Protein AF-A0A849ETY0-F1 (afdb_monomer_lite)

Foldseek 3Di:
DDPPPPDPPQDKDKDWDKDAAAPGWIKIWIKIARHDDCDPDQQQTAFIWTKIATGQRAHPQRKTKGFMWTKTFHTTPQQGQKMKIWTAQIKIDHDQKIKGFNTKIKIWHRFDDDPSDTFWTKIFIAGKMWIGDPRDIKIKGFDRKMKTWGADPVQQKIWIWIWGWMDMDLAPDIWTKGWPFIFMDHHPDPATQFTKMWIAHPVRDIWMWTQHNVQWIDTRNRTPDHPVPDDPPNPDD

Sequence (237 aa):
MDHFIDAPYQTTAKIQDSSNCSDSGTNNITVEWPGGELPSDPCTIQDAFGTMEFNNCLETNGLLMNGTMAFEYGGGLCQPTQMLLILSDFYIQNDDDSIEMPSLDMNFENMIWSGGEPTSGHATLNGQMVVTQSSYESAMAFDSMVETFSYDNTYGRSTYEISGNITGPCLNGWVILNTIEPVVTQGQSDCPTTGELSFTGADGVTMNITFASNGHVFLDDEDLGLCTDINASCPIN

Structure (mmCIF, N/CA/C/O backbone):
data_AF-A0A849ETY0-F1
#
_entry.id   AF-A0A849ETY0-F1
#
loop_
_atom_site.group_PDB
_atom_site.id
_atom_site.type_symbol
_atom_site.label_atom_id
_atom_site.label_alt_id
_atom_site.label_comp_id
_atom_site.label_asym_id
_atom_site.label_entity_id
_atom_site.label_seq_id
_atom_site.pdbx_PDB_ins_code
_atom_site.Cartn_x
_atom_site.Cartn_y
_atom_site.Cartn_z
_atom_site.occupancy
_atom_site.B_iso_or_equiv
_atom_site.auth_seq_id
_atom_site.auth_comp_id
_atom_site.auth_asym_id
_atom_site.auth_atom_id
_atom_site.pdbx_PDB_model_num
ATOM 1 N N . MET A 1 1 ? -6.064 -32.859 -40.569 1.00 42.94 1 MET A N 1
ATOM 2 C CA . MET A 1 1 ? -4.717 -32.284 -40.756 1.00 42.94 1 MET A CA 1
ATOM 3 C C . MET A 1 1 ? -4.807 -30.956 -40.050 1.00 42.94 1 MET A C 1
ATOM 5 O O . MET A 1 1 ? -5.273 -29.987 -40.634 1.00 42.94 1 MET A O 1
ATOM 9 N N . ASP A 1 2 ? -4.598 -31.008 -38.740 1.00 42.06 2 ASP A N 1
ATOM 10 C CA . ASP A 1 2 ? -4.879 -29.895 -37.842 1.00 42.06 2 ASP A CA 1
ATOM 11 C C . ASP A 1 2 ? -3.743 -28.889 -37.964 1.00 42.06 2 ASP A C 1
ATOM 13 O O . ASP A 1 2 ? -2.582 -29.206 -37.704 1.00 42.06 2 ASP A O 1
ATOM 17 N N . HIS A 1 3 ? -4.078 -27.691 -38.436 1.00 41.03 3 HIS A N 1
ATOM 18 C CA . HIS A 1 3 ? -3.184 -26.548 -38.391 1.00 41.03 3 HIS A CA 1
ATOM 19 C C . HIS A 1 3 ? -3.120 -26.061 -36.944 1.00 41.03 3 HIS A C 1
ATOM 21 O O . HIS A 1 3 ? -3.930 -25.239 -36.521 1.00 41.03 3 HIS A O 1
ATOM 27 N N . PHE A 1 4 ? -2.154 -26.577 -36.187 1.00 44.44 4 PHE A N 1
ATOM 28 C CA . PHE A 1 4 ? -1.632 -25.857 -35.034 1.00 44.44 4 PHE A CA 1
ATOM 29 C C . PHE A 1 4 ? -0.943 -24.605 -35.580 1.00 44.44 4 PHE A C 1
ATOM 31 O O . PHE A 1 4 ? 0.096 -24.683 -36.234 1.00 44.44 4 PHE A O 1
ATOM 38 N N . ILE A 1 5 ? -1.592 -23.455 -35.409 1.00 46.31 5 ILE A N 1
ATOM 39 C CA . ILE A 1 5 ? -0.929 -22.163 -35.535 1.00 46.31 5 ILE A CA 1
ATOM 40 C C . ILE A 1 5 ? -0.119 -22.042 -34.249 1.00 46.31 5 ILE A C 1
ATOM 42 O O . ILE A 1 5 ? -0.688 -21.751 -33.198 1.00 46.31 5 ILE A O 1
ATOM 46 N N . ASP A 1 6 ? 1.178 -22.344 -34.320 1.00 45.09 6 ASP A N 1
ATOM 47 C CA . ASP A 1 6 ? 2.108 -21.985 -33.254 1.00 45.09 6 ASP A CA 1
ATOM 48 C C . ASP A 1 6 ? 1.947 -20.482 -33.006 1.00 45.09 6 ASP A C 1
ATOM 50 O O . ASP A 1 6 ? 2.149 -19.663 -33.911 1.00 45.09 6 ASP A O 1
ATOM 54 N N . ALA A 1 7 ? 1.503 -20.120 -31.801 1.00 54.88 7 ALA A N 1
ATOM 55 C CA . ALA A 1 7 ? 1.492 -18.730 -31.379 1.00 54.88 7 ALA A CA 1
ATOM 56 C C . ALA A 1 7 ? 2.930 -18.196 -31.515 1.00 54.88 7 ALA A C 1
ATOM 58 O O . ALA A 1 7 ? 3.870 -18.899 -31.129 1.00 54.88 7 ALA A O 1
ATOM 59 N N . PRO A 1 8 ? 3.139 -17.004 -32.103 1.00 56.50 8 PRO A N 1
ATOM 60 C CA . PRO A 1 8 ? 4.480 -16.469 -32.275 1.00 56.50 8 PRO A CA 1
ATOM 61 C C . PRO A 1 8 ? 5.163 -16.393 -30.908 1.00 56.50 8 PRO A C 1
ATOM 63 O O . PRO A 1 8 ? 4.582 -15.853 -29.968 1.00 56.50 8 PRO A O 1
ATOM 66 N N . TYR A 1 9 ? 6.377 -16.946 -30.806 1.00 56.56 9 TYR A N 1
ATOM 67 C CA . TYR A 1 9 ? 7.247 -16.779 -29.642 1.00 56.56 9 TYR A CA 1
ATOM 68 C C . TYR A 1 9 ? 7.309 -15.287 -29.304 1.00 56.56 9 TYR A C 1
ATOM 70 O O . TYR A 1 9 ? 7.910 -14.513 -30.053 1.00 56.56 9 TYR A O 1
ATOM 78 N N . GLN A 1 10 ? 6.662 -14.869 -28.216 1.00 62.91 10 GLN A N 1
ATOM 79 C CA . GLN A 1 10 ? 6.865 -13.524 -27.703 1.00 62.91 10 GLN A CA 1
ATOM 80 C C . GLN A 1 10 ? 8.268 -13.491 -27.107 1.00 62.91 10 GLN A C 1
ATOM 82 O O . GLN A 1 10 ? 8.598 -14.274 -26.218 1.00 62.91 10 GLN A O 1
ATOM 87 N N . THR A 1 11 ? 9.129 -12.651 -27.670 1.00 78.94 11 THR A N 1
ATOM 88 C CA . THR A 1 11 ? 10.427 -12.3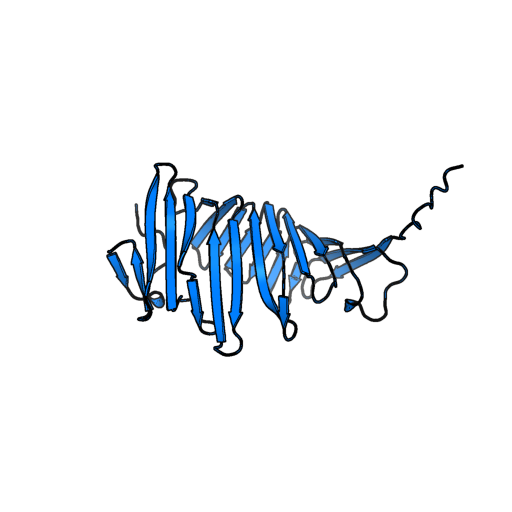68 -27.068 1.00 78.94 11 THR A CA 1
ATOM 89 C C . THR A 1 11 ? 10.193 -11.614 -25.761 1.00 78.94 11 THR A C 1
ATOM 91 O O . THR A 1 11 ? 9.288 -10.786 -25.686 1.00 78.94 11 THR A O 1
ATOM 94 N N . THR A 1 12 ? 10.984 -11.910 -24.733 1.00 87.12 12 THR A N 1
ATOM 95 C CA . THR A 1 12 ? 11.023 -11.115 -23.501 1.00 87.12 12 THR A CA 1
ATOM 96 C C . THR A 1 12 ? 12.191 -10.152 -23.609 1.00 87.12 12 THR A C 1
ATOM 98 O O . THR A 1 12 ? 13.327 -10.564 -23.858 1.00 87.12 12 THR A O 1
ATOM 101 N N . ALA A 1 13 ? 11.903 -8.871 -23.444 1.00 92.12 13 ALA A N 1
ATOM 102 C CA . ALA A 1 13 ? 12.902 -7.827 -23.351 1.00 92.12 13 ALA A CA 1
ATOM 103 C C . ALA A 1 13 ? 13.316 -7.643 -21.889 1.00 92.12 13 ALA A C 1
ATOM 105 O O . ALA A 1 13 ? 12.520 -7.896 -20.987 1.00 92.12 13 ALA A O 1
ATOM 106 N N . LYS A 1 14 ? 14.559 -7.211 -21.655 1.00 93.31 14 LYS A N 1
ATOM 107 C CA . LYS A 1 14 ? 15.115 -7.057 -20.309 1.00 93.31 14 LYS A CA 1
ATOM 108 C C . LYS A 1 14 ? 16.029 -5.844 -20.224 1.00 93.31 14 LYS A C 1
ATOM 110 O O . LYS A 1 14 ? 16.925 -5.683 -21.052 1.00 93.31 14 LYS A O 1
ATOM 115 N N . ILE A 1 15 ? 15.847 -5.052 -19.175 1.00 92.88 15 ILE A N 1
ATOM 116 C CA . ILE A 1 15 ? 16.824 -4.085 -18.682 1.00 92.88 15 ILE A CA 1
ATOM 117 C C . ILE A 1 15 ? 17.314 -4.570 -17.325 1.00 92.88 15 ILE A C 1
ATOM 119 O O . ILE A 1 15 ? 16.530 -4.997 -16.480 1.00 92.88 15 ILE A O 1
ATOM 123 N N . GLN A 1 16 ? 18.622 -4.485 -17.124 1.00 94.50 16 GLN A N 1
ATOM 124 C CA . GLN A 1 16 ? 19.236 -4.648 -15.821 1.00 94.50 16 GLN A CA 1
ATOM 125 C C . GLN A 1 16 ? 20.198 -3.487 -15.615 1.00 94.50 16 GLN A C 1
ATOM 127 O O . GLN A 1 16 ? 21.061 -3.251 -16.462 1.00 94.50 16 GLN A O 1
ATOM 132 N N . ASP A 1 17 ? 20.027 -2.773 -14.512 1.00 94.88 17 ASP A N 1
ATOM 133 C CA . ASP A 1 17 ? 20.845 -1.623 -14.151 1.00 94.88 17 ASP A CA 1
ATOM 134 C C . ASP A 1 17 ? 21.281 -1.713 -12.688 1.00 94.88 17 ASP A C 1
ATOM 136 O O . ASP A 1 17 ? 20.627 -2.345 -11.856 1.00 94.88 17 ASP A O 1
ATOM 140 N N . SER A 1 18 ? 22.423 -1.106 -12.397 1.00 96.19 18 SER A N 1
ATOM 141 C CA . SER A 1 18 ? 22.996 -1.030 -11.060 1.00 96.19 18 SER A CA 1
ATOM 142 C C . SER A 1 18 ? 23.588 0.356 -10.888 1.00 96.19 18 SER A C 1
ATOM 144 O O . SER A 1 18 ? 24.517 0.745 -11.602 1.00 96.19 18 SER A O 1
ATOM 146 N N . SER A 1 19 ? 23.039 1.108 -9.942 1.00 96.06 19 SER A N 1
ATOM 147 C CA . SER A 1 19 ? 23.419 2.493 -9.691 1.00 96.06 19 SER A CA 1
ATOM 148 C C . SER A 1 19 ? 23.756 2.726 -8.223 1.00 96.06 19 SER A C 1
ATOM 150 O O . SER A 1 19 ? 23.168 2.123 -7.326 1.00 96.06 19 SER A O 1
ATOM 152 N N . ASN A 1 20 ? 24.685 3.647 -7.968 1.00 97.25 20 ASN A N 1
ATOM 153 C CA . ASN A 1 20 ? 24.899 4.165 -6.619 1.00 97.25 20 ASN A CA 1
ATOM 154 C C . ASN A 1 20 ? 23.738 5.087 -6.243 1.00 97.25 20 ASN A C 1
ATOM 156 O O . ASN A 1 20 ? 23.271 5.853 -7.089 1.00 97.25 20 ASN A O 1
ATOM 160 N N . CYS A 1 21 ? 23.324 5.042 -4.982 1.00 96.31 21 CYS A N 1
ATOM 161 C CA . CYS A 1 21 ? 22.397 6.035 -4.444 1.00 96.31 21 CYS A CA 1
ATOM 162 C C . CYS A 1 21 ? 23.132 7.357 -4.204 1.00 96.31 21 CYS A C 1
ATOM 164 O O . CYS A 1 21 ? 24.368 7.391 -4.234 1.00 96.31 21 CYS A O 1
ATOM 166 N N . SER A 1 22 ? 22.389 8.451 -4.024 1.00 96.00 22 SER A N 1
ATOM 167 C CA . SER A 1 22 ? 22.975 9.798 -4.082 1.00 96.00 22 SER A CA 1
ATOM 168 C C . SER A 1 22 ? 24.094 10.027 -3.057 1.00 96.00 22 SER A C 1
ATOM 170 O O . SER A 1 22 ? 25.081 10.688 -3.386 1.00 96.00 22 SER A O 1
ATOM 172 N N . ASP A 1 23 ? 23.986 9.429 -1.863 1.00 95.69 23 ASP A N 1
ATOM 173 C CA . ASP A 1 23 ? 25.001 9.541 -0.811 1.00 95.69 23 ASP A CA 1
ATOM 174 C C . ASP A 1 23 ? 25.812 8.250 -0.625 1.00 95.69 23 ASP A C 1
ATOM 176 O O . ASP A 1 23 ? 27.046 8.279 -0.657 1.00 95.69 23 ASP A O 1
ATOM 180 N N . SER A 1 24 ? 25.155 7.105 -0.404 1.00 96.81 24 SER A N 1
ATOM 181 C CA . SER A 1 24 ? 25.847 5.820 -0.215 1.00 96.81 24 SER A CA 1
ATOM 182 C C . SER A 1 24 ? 24.959 4.612 -0.511 1.00 96.81 24 SER A C 1
ATOM 184 O O . SER A 1 24 ? 23.746 4.743 -0.619 1.00 96.81 24 SER A O 1
ATOM 186 N N . GLY A 1 25 ? 25.560 3.428 -0.636 1.00 97.62 25 GLY A N 1
ATOM 187 C CA . GLY A 1 25 ? 24.833 2.207 -0.987 1.00 97.62 25 GLY A CA 1
ATOM 188 C C . GLY A 1 25 ? 24.535 2.093 -2.481 1.00 97.62 25 GLY A C 1
ATOM 189 O O . GLY A 1 25 ? 25.040 2.865 -3.301 1.00 97.62 25 GLY A O 1
ATOM 190 N N . THR A 1 26 ? 23.747 1.083 -2.841 1.00 97.81 26 THR A N 1
ATOM 191 C CA . THR A 1 26 ? 23.438 0.766 -4.246 1.00 97.81 26 THR A CA 1
ATOM 192 C C . THR A 1 26 ? 21.988 0.342 -4.423 1.00 97.81 26 THR A C 1
ATOM 194 O O . THR A 1 26 ? 21.380 -0.197 -3.497 1.00 97.81 26 THR A O 1
ATOM 197 N N . ASN A 1 27 ? 21.471 0.549 -5.630 1.00 97.06 27 ASN A N 1
ATOM 198 C CA . ASN A 1 27 ? 20.195 0.034 -6.103 1.00 97.06 27 ASN A CA 1
ATOM 199 C C . ASN A 1 27 ? 20.444 -0.829 -7.350 1.00 97.06 27 ASN A C 1
ATOM 201 O O . ASN A 1 27 ? 21.103 -0.379 -8.291 1.00 97.06 27 ASN A O 1
ATOM 205 N N . ASN A 1 28 ? 19.929 -2.058 -7.349 1.00 97.75 28 ASN A N 1
ATOM 206 C CA . ASN A 1 28 ? 19.917 -2.942 -8.509 1.00 97.75 28 ASN A CA 1
ATOM 207 C C . ASN A 1 28 ? 18.486 -3.104 -9.010 1.00 97.75 28 ASN A C 1
ATOM 209 O O . ASN A 1 28 ? 17.626 -3.594 -8.284 1.00 97.75 28 ASN A O 1
ATOM 213 N N . ILE A 1 29 ? 18.248 -2.768 -10.274 1.00 97.19 29 ILE A N 1
ATOM 214 C CA . ILE A 1 29 ? 16.931 -2.881 -10.896 1.00 97.19 29 ILE A CA 1
ATOM 215 C C . ILE A 1 29 ? 17.011 -3.894 -12.029 1.00 97.19 29 ILE A C 1
ATOM 217 O O . ILE A 1 29 ? 17.891 -3.835 -12.886 1.00 97.19 29 ILE A O 1
ATOM 221 N N . THR A 1 30 ? 16.061 -4.819 -12.054 1.00 97.19 30 THR A N 1
ATOM 222 C CA . THR A 1 30 ? 15.768 -5.662 -13.210 1.00 97.19 30 THR A CA 1
ATOM 223 C C . THR A 1 30 ? 14.330 -5.415 -13.627 1.00 97.19 30 THR A C 1
ATOM 225 O O . THR A 1 30 ? 13.436 -5.521 -12.795 1.00 97.19 30 THR A O 1
ATOM 228 N N . VAL A 1 31 ? 14.116 -5.099 -14.903 1.00 95.94 31 VAL A N 1
ATOM 229 C CA . VAL A 1 31 ? 12.787 -4.931 -15.501 1.00 95.94 31 VAL A CA 1
ATOM 230 C C . VAL A 1 31 ? 12.706 -5.789 -16.750 1.00 95.94 31 VAL A C 1
ATOM 232 O O . VAL A 1 31 ? 13.577 -5.720 -17.618 1.00 95.94 31 VAL A O 1
ATOM 235 N N . GLU A 1 32 ? 11.652 -6.578 -16.850 1.00 95.94 32 GLU A N 1
ATOM 236 C CA . GLU A 1 32 ? 11.354 -7.455 -17.970 1.00 95.94 32 GLU A CA 1
ATOM 237 C C . GLU A 1 32 ? 9.943 -7.160 -18.482 1.00 95.94 32 GLU A C 1
ATOM 239 O O . GLU A 1 32 ? 9.064 -6.766 -17.719 1.00 95.94 32 GLU A O 1
ATOM 244 N N . TRP A 1 33 ? 9.728 -7.299 -19.789 1.00 95.38 33 TRP A N 1
ATOM 245 C CA . TRP A 1 33 ? 8.401 -7.144 -20.389 1.00 95.38 33 TRP A CA 1
ATOM 246 C C . TRP A 1 33 ? 8.258 -7.999 -21.654 1.00 95.38 33 TRP A C 1
ATOM 248 O O . TRP A 1 33 ? 9.258 -8.282 -22.332 1.00 95.38 33 TRP A O 1
ATOM 258 N N . PRO A 1 34 ? 7.030 -8.403 -22.022 1.00 91.38 34 PRO A N 1
ATOM 259 C CA . PRO A 1 34 ? 6.765 -9.015 -23.319 1.00 91.38 34 PRO A CA 1
ATOM 260 C C . PRO A 1 34 ? 7.054 -8.009 -24.443 1.00 91.38 34 PRO A C 1
ATOM 262 O O . PRO A 1 34 ? 6.380 -6.987 -24.575 1.00 91.38 34 PRO A O 1
ATOM 265 N N . GLY A 1 35 ? 8.068 -8.261 -25.272 1.00 85.50 35 GLY A N 1
ATOM 266 C CA . GLY A 1 35 ? 8.452 -7.311 -26.312 1.00 85.50 35 GLY A CA 1
ATOM 267 C C . GLY A 1 35 ? 9.835 -7.510 -26.925 1.00 85.50 35 GLY A C 1
ATOM 268 O O . GLY A 1 35 ? 10.539 -8.489 -26.686 1.00 85.50 35 GLY A O 1
ATOM 269 N N . GLY A 1 36 ? 10.193 -6.571 -27.799 1.00 84.19 36 GLY A N 1
ATOM 270 C CA . GLY A 1 36 ? 11.471 -6.542 -28.508 1.00 84.19 36 GLY A CA 1
ATOM 271 C C . GLY A 1 36 ? 12.446 -5.535 -27.901 1.00 84.19 36 GLY A C 1
ATOM 272 O O . GLY A 1 36 ? 12.770 -5.584 -26.725 1.00 84.19 36 GLY A O 1
ATOM 273 N N . GLU A 1 37 ? 12.949 -4.618 -28.716 1.00 84.88 37 GLU A N 1
ATOM 274 C CA . GLU A 1 37 ? 13.873 -3.581 -28.250 1.00 84.88 37 GLU A CA 1
ATOM 275 C C . GLU A 1 37 ? 13.194 -2.587 -27.288 1.00 84.88 37 GLU A C 1
ATOM 277 O O . GLU A 1 37 ? 11.971 -2.429 -27.291 1.00 84.88 37 GLU A O 1
ATOM 282 N N . LEU A 1 38 ? 14.004 -1.901 -26.475 1.00 87.06 38 LEU A N 1
ATOM 283 C CA . LEU A 1 38 ? 13.555 -0.824 -25.591 1.00 87.06 38 LEU A CA 1
ATOM 284 C C . LEU A 1 38 ? 12.843 0.271 -26.406 1.00 87.06 38 LEU A C 1
ATOM 286 O O . LEU A 1 38 ? 13.477 0.866 -27.285 1.00 87.06 38 LEU A O 1
ATOM 290 N N . PRO A 1 39 ? 11.555 0.562 -26.142 1.00 87.75 39 PRO A N 1
ATOM 291 C CA . PRO A 1 39 ? 10.866 1.636 -26.843 1.00 87.75 39 PRO A CA 1
ATOM 292 C C . PRO A 1 39 ? 11.471 3.005 -26.517 1.00 87.75 39 PRO A C 1
ATOM 294 O O . PRO A 1 39 ? 12.021 3.231 -25.442 1.00 87.75 39 PRO A O 1
ATOM 297 N N . SER A 1 40 ? 11.309 3.959 -27.439 1.00 91.06 40 SER A N 1
ATOM 298 C CA . SER A 1 40 ? 11.705 5.357 -27.215 1.00 91.06 40 SER A CA 1
ATOM 299 C C . SER A 1 40 ? 10.891 6.047 -26.118 1.00 91.06 40 SER A C 1
ATOM 301 O O . SER A 1 40 ? 11.348 7.033 -25.550 1.00 91.06 40 SER A O 1
ATOM 303 N N . ASP A 1 41 ? 9.678 5.552 -25.865 1.00 92.12 41 ASP A N 1
ATOM 304 C CA . ASP A 1 41 ? 8.799 5.991 -24.787 1.00 92.12 41 ASP A CA 1
ATOM 305 C C . ASP A 1 41 ? 8.547 4.809 -23.832 1.00 92.12 41 ASP A C 1
ATOM 307 O O . ASP A 1 41 ? 7.821 3.875 -24.203 1.00 92.12 41 ASP A O 1
ATOM 311 N N . PRO A 1 42 ? 9.121 4.826 -22.614 1.00 91.31 42 PRO A N 1
ATOM 312 C CA . PRO A 1 42 ? 8.915 3.781 -21.616 1.00 91.31 42 PRO A CA 1
ATOM 313 C C . PRO A 1 42 ? 7.444 3.550 -21.255 1.00 91.31 42 PRO A C 1
ATOM 315 O O . PRO A 1 42 ? 7.082 2.430 -20.911 1.00 91.31 42 PRO A O 1
ATOM 318 N N . CYS A 1 43 ? 6.566 4.551 -21.392 1.00 92.88 43 CYS A N 1
ATOM 319 C CA . CYS A 1 43 ? 5.144 4.401 -21.073 1.00 92.88 43 CYS A CA 1
ATOM 320 C C . CYS A 1 43 ? 4.392 3.476 -22.040 1.00 92.88 43 CYS A C 1
ATOM 322 O O . CYS A 1 43 ? 3.269 3.063 -21.754 1.00 92.88 43 CYS A O 1
ATOM 324 N N . THR A 1 44 ? 5.007 3.127 -23.173 1.00 92.81 44 THR A N 1
ATOM 325 C CA . THR A 1 44 ? 4.463 2.138 -24.113 1.00 92.81 44 THR A CA 1
ATOM 326 C C . THR A 1 44 ? 4.749 0.697 -23.701 1.00 92.81 44 THR A C 1
ATOM 328 O O . THR A 1 44 ? 4.099 -0.207 -24.227 1.00 92.81 44 THR A O 1
ATOM 331 N N . ILE A 1 45 ? 5.674 0.475 -22.757 1.00 94.38 45 ILE A N 1
ATOM 332 C CA . ILE A 1 45 ? 5.915 -0.846 -22.173 1.00 94.38 45 ILE A CA 1
ATOM 333 C C . ILE A 1 45 ? 4.624 -1.305 -21.494 1.00 94.38 45 ILE A C 1
ATOM 335 O O . ILE A 1 45 ? 4.028 -0.560 -20.717 1.00 94.38 45 ILE A O 1
ATOM 339 N N . GLN A 1 46 ? 4.194 -2.521 -21.821 1.00 95.12 46 GLN A N 1
ATOM 340 C CA . GLN A 1 46 ? 3.040 -3.176 -21.216 1.00 95.12 46 GLN A CA 1
ATOM 341 C C . GLN A 1 46 ? 3.509 -4.366 -20.394 1.00 95.12 46 GLN A C 1
ATOM 343 O O . GLN A 1 46 ? 4.514 -4.990 -20.740 1.00 95.12 46 GLN A O 1
ATOM 348 N N . ASP A 1 47 ? 2.747 -4.683 -19.356 1.00 95.56 47 ASP A N 1
ATOM 349 C CA . ASP A 1 47 ? 2.867 -5.917 -18.584 1.00 95.56 47 ASP A CA 1
ATOM 350 C C . ASP A 1 47 ? 4.293 -6.150 -18.047 1.00 95.56 47 ASP A C 1
ATOM 352 O O . ASP A 1 47 ? 4.875 -7.231 -18.168 1.00 95.56 47 ASP A O 1
ATOM 356 N N . ALA A 1 48 ? 4.904 -5.074 -17.540 1.00 96.50 48 ALA A N 1
ATOM 357 C CA . ALA A 1 48 ? 6.266 -5.098 -17.025 1.00 96.50 48 ALA A CA 1
ATOM 358 C C . ALA A 1 48 ? 6.324 -5.770 -15.653 1.00 96.50 48 ALA A C 1
ATOM 360 O O . ALA A 1 48 ? 5.486 -5.515 -14.795 1.00 96.50 48 ALA A O 1
ATOM 361 N N . PHE A 1 49 ? 7.367 -6.550 -15.410 1.00 97.56 49 PHE A N 1
ATOM 362 C CA . PHE A 1 49 ? 7.626 -7.180 -14.121 1.00 97.56 49 PHE A CA 1
ATOM 363 C C . PHE A 1 49 ? 9.116 -7.146 -13.806 1.00 97.56 49 PHE A C 1
ATOM 365 O O . PHE A 1 49 ? 9.953 -6.955 -14.691 1.00 97.56 49 PHE A O 1
ATOM 372 N N . GLY A 1 50 ? 9.479 -7.310 -12.541 1.00 97.62 50 GLY A N 1
ATOM 373 C CA . GLY A 1 50 ? 10.873 -7.190 -12.164 1.00 97.62 50 GLY A CA 1
ATOM 374 C C . GLY A 1 50 ? 11.131 -7.148 -10.675 1.00 97.62 50 GLY A C 1
ATOM 375 O O . GLY A 1 50 ? 10.280 -7.471 -9.850 1.00 97.62 50 GLY A O 1
ATOM 376 N N . THR A 1 51 ? 12.354 -6.754 -10.348 1.00 98.06 51 THR A N 1
ATOM 377 C CA . THR A 1 51 ? 12.836 -6.643 -8.974 1.00 98.06 51 THR A CA 1
ATOM 378 C C . THR A 1 51 ? 13.693 -5.399 -8.820 1.00 98.06 51 THR A C 1
ATOM 380 O O . THR A 1 51 ? 14.507 -5.091 -9.694 1.00 98.06 51 THR A O 1
ATOM 383 N N . MET A 1 52 ? 13.558 -4.730 -7.686 1.00 97.75 52 MET A N 1
ATOM 384 C CA . MET A 1 52 ? 14.460 -3.691 -7.207 1.00 97.75 52 MET A CA 1
ATOM 385 C C . MET A 1 52 ? 15.076 -4.164 -5.894 1.00 97.75 52 MET A C 1
ATOM 387 O O . MET A 1 52 ? 14.359 -4.583 -4.986 1.00 97.75 52 MET A O 1
ATOM 391 N N . GLU A 1 53 ? 16.396 -4.117 -5.797 1.00 98.19 53 GLU A N 1
ATOM 392 C CA . GLU A 1 53 ? 17.147 -4.499 -4.605 1.00 98.19 53 GLU A CA 1
ATOM 393 C C . GLU A 1 53 ? 17.946 -3.295 -4.111 1.00 98.19 53 GLU A C 1
ATOM 395 O O . GLU A 1 53 ? 18.828 -2.783 -4.805 1.00 98.19 53 GLU A O 1
ATOM 400 N N . PHE A 1 54 ? 17.651 -2.864 -2.890 1.00 98.12 54 PHE A N 1
ATOM 401 C CA . PHE A 1 54 ? 18.306 -1.747 -2.230 1.00 98.12 54 PHE A CA 1
ATOM 402 C C . PHE A 1 54 ? 19.285 -2.288 -1.196 1.00 98.12 54 PHE A C 1
ATOM 404 O O . PHE A 1 54 ? 18.912 -3.022 -0.284 1.00 98.12 54 PHE A O 1
ATOM 411 N N . ASN A 1 55 ? 20.548 -1.898 -1.327 1.00 97.81 55 ASN A N 1
ATOM 412 C CA . ASN A 1 55 ? 21.627 -2.307 -0.439 1.00 97.81 55 ASN A CA 1
ATOM 413 C C . ASN A 1 55 ? 22.119 -1.085 0.337 1.00 97.81 55 ASN A C 1
ATOM 415 O O . ASN A 1 55 ? 23.017 -0.378 -0.133 1.00 97.81 55 ASN A O 1
ATOM 419 N N . ASN A 1 56 ? 21.506 -0.840 1.503 1.00 97.12 56 ASN A N 1
ATOM 420 C CA . ASN A 1 56 ? 21.713 0.349 2.344 1.00 97.12 56 ASN A CA 1
ATOM 421 C C . ASN A 1 56 ? 21.761 1.651 1.524 1.00 97.12 56 ASN A C 1
ATOM 423 O O . ASN A 1 56 ? 22.697 2.442 1.637 1.00 97.12 56 ASN A O 1
ATOM 427 N N . CYS A 1 57 ? 20.781 1.815 0.641 1.00 97.62 57 CYS A N 1
ATOM 428 C CA . CYS A 1 57 ? 20.672 2.925 -0.288 1.00 97.62 57 CYS A CA 1
ATOM 429 C C . CYS A 1 57 ? 20.290 4.203 0.462 1.00 97.62 57 CYS A C 1
ATOM 431 O O . CYS A 1 57 ? 19.152 4.335 0.904 1.00 97.62 57 CYS A O 1
ATOM 433 N N . LEU A 1 58 ? 21.241 5.119 0.626 1.00 97.25 58 LEU A N 1
ATOM 434 C CA . LEU A 1 58 ? 21.051 6.404 1.289 1.00 97.25 58 LEU A CA 1
ATOM 435 C C . LEU A 1 58 ? 20.976 7.523 0.248 1.00 97.25 58 LEU A C 1
ATOM 437 O O . LEU A 1 58 ? 21.919 7.730 -0.526 1.00 97.25 58 LEU A O 1
ATOM 441 N N . GLU A 1 59 ? 19.870 8.254 0.266 1.00 96.00 59 GLU A N 1
ATOM 442 C CA . GLU A 1 59 ? 19.653 9.451 -0.540 1.00 96.00 59 GLU A CA 1
ATOM 443 C C . GLU A 1 59 ? 20.065 10.723 0.216 1.00 96.00 59 GLU A C 1
ATOM 445 O O . GLU A 1 59 ? 20.048 10.772 1.445 1.00 96.00 59 GLU A O 1
ATOM 450 N N . THR A 1 60 ? 20.387 11.795 -0.517 1.00 93.00 60 THR A N 1
ATOM 451 C CA . THR A 1 60 ? 20.885 13.069 0.049 1.00 93.00 60 THR A CA 1
ATOM 452 C C . THR A 1 60 ? 19.909 13.762 1.003 1.00 93.00 60 THR A C 1
ATOM 454 O O . THR A 1 60 ? 20.297 14.630 1.784 1.00 93.00 60 THR A O 1
ATOM 457 N N . ASN A 1 61 ? 18.628 13.399 0.958 1.00 92.75 61 ASN A N 1
ATOM 458 C CA . ASN A 1 61 ? 17.615 13.876 1.896 1.00 92.75 61 ASN A CA 1
ATOM 459 C C . ASN A 1 61 ? 17.566 13.076 3.213 1.00 92.75 61 ASN A C 1
ATOM 461 O O . ASN A 1 61 ? 16.689 13.355 4.019 1.00 92.75 61 ASN A O 1
ATOM 465 N N . GLY A 1 62 ? 18.466 12.110 3.428 1.00 93.38 62 GLY A N 1
ATOM 466 C CA . GLY A 1 62 ? 18.501 11.267 4.627 1.00 93.38 62 GLY A CA 1
ATOM 467 C C . GLY A 1 62 ? 17.640 10.004 4.544 1.00 93.38 62 GLY A C 1
ATOM 468 O O . GLY A 1 62 ? 17.661 9.207 5.479 1.00 93.38 62 GLY A O 1
ATOM 469 N N . LEU A 1 63 ? 16.925 9.786 3.433 1.00 96.81 63 LEU A N 1
ATOM 470 C CA . LEU A 1 63 ? 16.112 8.590 3.227 1.00 96.81 63 LEU A CA 1
ATOM 471 C C . LEU A 1 63 ? 17.014 7.368 3.009 1.00 96.81 63 LEU A C 1
ATOM 473 O O . LEU A 1 63 ? 17.743 7.296 2.018 1.00 96.81 63 LEU A O 1
ATOM 477 N N . LEU A 1 64 ? 16.940 6.401 3.919 1.00 97.50 64 LEU A N 1
ATOM 478 C CA . LEU A 1 64 ? 17.614 5.111 3.832 1.00 97.50 64 LEU A CA 1
ATOM 479 C C . LEU A 1 64 ? 16.618 4.034 3.398 1.00 97.50 64 LEU A C 1
ATOM 481 O O . LEU A 1 64 ? 15.588 3.847 4.039 1.00 97.50 64 LEU A O 1
ATOM 485 N N . MET A 1 65 ? 16.953 3.295 2.344 1.00 97.81 65 MET A N 1
ATOM 486 C CA . MET A 1 65 ? 16.194 2.145 1.853 1.00 97.81 65 MET A CA 1
ATOM 487 C C . MET A 1 65 ? 17.066 0.891 1.846 1.00 97.81 65 MET A C 1
ATOM 489 O O . MET A 1 65 ? 18.226 0.921 1.421 1.00 97.81 65 MET A O 1
ATOM 493 N N . ASN A 1 66 ? 16.513 -0.233 2.285 1.00 98.25 66 ASN A N 1
ATOM 494 C CA . ASN A 1 66 ? 17.191 -1.524 2.246 1.00 98.25 66 ASN A CA 1
ATOM 495 C C . ASN A 1 66 ? 16.186 -2.656 2.012 1.00 98.25 66 ASN A C 1
ATOM 497 O O . ASN A 1 66 ? 15.059 -2.566 2.480 1.00 98.25 66 ASN A O 1
ATOM 501 N N . GLY A 1 67 ? 16.593 -3.717 1.319 1.00 98.00 67 GLY A N 1
ATOM 502 C CA . GLY A 1 67 ? 15.757 -4.893 1.067 1.00 98.00 67 GLY A CA 1
ATOM 503 C C . GLY A 1 67 ? 15.313 -5.025 -0.385 1.00 98.00 67 GLY A C 1
ATOM 504 O O . GLY A 1 67 ? 15.855 -4.375 -1.280 1.00 98.00 67 GLY A O 1
ATOM 505 N N . THR A 1 68 ? 14.350 -5.914 -0.632 1.00 98.06 68 THR A N 1
ATOM 506 C CA . THR A 1 68 ? 13.925 -6.271 -1.994 1.00 98.06 68 THR A CA 1
ATOM 507 C C . THR A 1 68 ? 12.452 -5.965 -2.220 1.00 98.06 68 THR A C 1
ATOM 509 O O . THR A 1 68 ? 11.605 -6.289 -1.392 1.00 98.06 68 THR A O 1
ATOM 512 N N . MET A 1 69 ? 12.155 -5.382 -3.378 1.00 98.19 69 MET A N 1
ATOM 513 C CA . MET A 1 69 ? 10.809 -5.204 -3.905 1.00 98.19 69 MET A CA 1
ATOM 514 C C . MET A 1 69 ? 10.710 -5.933 -5.242 1.00 98.19 69 MET A C 1
ATOM 516 O O . MET A 1 69 ? 11.375 -5.549 -6.202 1.00 98.19 69 MET A O 1
ATOM 520 N N . ALA A 1 70 ? 9.881 -6.966 -5.334 1.00 98.31 70 ALA A N 1
ATOM 521 C CA . ALA A 1 70 ? 9.428 -7.478 -6.621 1.00 98.31 70 ALA A CA 1
ATOM 522 C C . ALA A 1 70 ? 8.165 -6.726 -7.046 1.00 98.31 70 ALA A C 1
ATOM 524 O O . ALA A 1 70 ? 7.356 -6.341 -6.202 1.00 98.31 70 ALA A O 1
ATOM 525 N N . PHE A 1 71 ? 8.006 -6.502 -8.344 1.00 98.06 71 PHE A N 1
ATOM 526 C CA . PHE A 1 71 ? 6.830 -5.838 -8.887 1.00 98.06 71 PHE A CA 1
ATOM 527 C C . PHE A 1 71 ? 6.340 -6.532 -10.155 1.00 98.06 71 PHE A C 1
ATOM 529 O O . PHE A 1 71 ? 7.130 -7.071 -10.931 1.00 98.06 71 PHE A O 1
ATOM 536 N N . GLU A 1 72 ? 5.037 -6.474 -10.382 1.00 98.12 72 GLU A N 1
ATOM 537 C CA . GLU A 1 72 ? 4.380 -6.877 -11.622 1.00 98.12 72 GLU A CA 1
ATOM 538 C C . GLU A 1 72 ? 3.281 -5.868 -11.934 1.00 98.12 72 GLU A C 1
ATOM 540 O O . GLU A 1 72 ? 2.484 -5.510 -11.071 1.00 98.12 72 GLU A O 1
ATOM 545 N N . TYR A 1 73 ? 3.243 -5.382 -13.165 1.00 97.31 73 TYR A N 1
ATOM 546 C CA . TYR A 1 73 ? 2.247 -4.436 -13.639 1.00 97.31 73 TYR A CA 1
ATOM 547 C C . TYR A 1 73 ? 1.373 -5.096 -14.690 1.00 97.31 73 TYR A C 1
ATOM 549 O O . TYR A 1 73 ? 1.875 -5.813 -15.544 1.00 97.31 73 TYR A O 1
ATOM 557 N N . GLY A 1 74 ? 0.074 -4.812 -14.652 1.00 96.31 74 GLY A N 1
ATOM 558 C CA . GLY A 1 74 ? -0.870 -5.144 -15.715 1.00 96.31 74 GLY A CA 1
ATOM 559 C C . GLY A 1 74 ? -1.269 -3.891 -16.490 1.00 96.31 74 GLY A C 1
ATOM 560 O O . GLY A 1 74 ? -1.771 -2.919 -15.910 1.00 96.31 74 GLY A O 1
ATOM 561 N N . GLY A 1 75 ? -1.092 -3.907 -17.809 1.00 94.56 75 GLY A N 1
ATOM 562 C CA . GLY A 1 75 ? -1.254 -2.734 -18.669 1.00 94.56 75 GLY A CA 1
ATOM 563 C C . GLY A 1 75 ? 0.018 -1.886 -18.755 1.00 94.56 75 GLY A C 1
ATOM 564 O O . GLY A 1 75 ? 1.129 -2.404 -18.677 1.00 94.56 75 GLY A O 1
ATOM 565 N N . GLY A 1 76 ? -0.126 -0.574 -18.969 1.00 93.88 76 GLY A N 1
ATOM 566 C CA . GLY A 1 76 ? 1.009 0.302 -19.275 1.00 93.88 76 GLY A CA 1
ATOM 567 C C . GLY A 1 76 ? 1.877 0.641 -18.066 1.00 93.88 76 GLY A C 1
ATOM 568 O O . GLY A 1 76 ? 1.352 0.991 -17.018 1.00 93.88 76 GLY A O 1
ATOM 569 N N . LEU A 1 77 ? 3.201 0.648 -18.242 1.00 93.25 77 LEU A N 1
ATOM 570 C CA . LEU A 1 77 ? 4.185 0.910 -17.181 1.00 93.25 77 LEU A CA 1
ATOM 571 C C . LEU A 1 77 ? 3.937 2.218 -16.405 1.00 93.25 77 LEU A C 1
ATOM 573 O O . LEU A 1 77 ? 4.138 2.264 -15.198 1.00 93.25 77 LEU A O 1
ATOM 577 N N . CYS A 1 78 ? 3.508 3.285 -17.084 1.00 94.06 78 CYS A N 1
ATOM 578 C CA . CYS A 1 78 ? 3.303 4.596 -16.452 1.00 94.06 78 CYS A CA 1
ATOM 579 C C . CYS A 1 78 ? 1.911 4.788 -15.836 1.00 94.06 78 CYS A C 1
ATOM 581 O O . CYS A 1 78 ? 1.728 5.690 -15.026 1.00 94.06 78 CYS A O 1
ATOM 583 N N . GLN A 1 79 ? 0.919 4.005 -16.265 1.00 95.50 79 GLN A N 1
ATOM 584 C CA . GLN A 1 79 ? -0.465 4.071 -15.782 1.00 95.50 79 GLN A CA 1
ATOM 585 C C . GLN A 1 79 ? -1.050 2.654 -15.756 1.00 95.50 79 GLN A C 1
ATOM 587 O O . GLN A 1 79 ? -1.925 2.322 -16.565 1.00 95.50 79 GLN A O 1
ATOM 592 N N . PRO A 1 80 ? -0.514 1.782 -14.891 1.00 96.62 80 PRO A N 1
ATOM 593 C CA . PRO A 1 80 ? -0.916 0.389 -14.853 1.00 96.62 80 PRO A CA 1
ATOM 594 C C . PRO A 1 80 ? -2.346 0.262 -14.334 1.00 96.62 80 PRO A C 1
ATOM 596 O O . PRO A 1 80 ? -2.769 0.974 -13.427 1.00 96.62 80 PRO A O 1
ATOM 599 N N . THR A 1 81 ? -3.104 -0.665 -14.904 1.00 97.25 81 THR A N 1
ATOM 600 C CA . THR A 1 81 ? -4.459 -0.994 -14.429 1.00 97.25 81 THR A CA 1
ATOM 601 C C . THR A 1 81 ? -4.434 -1.932 -13.224 1.00 97.25 81 THR A C 1
ATOM 603 O O . THR A 1 81 ? -5.414 -2.002 -12.481 1.00 97.25 81 THR A O 1
ATOM 606 N N . GLN A 1 82 ? -3.316 -2.641 -13.043 1.00 97.69 82 GLN A N 1
ATOM 607 C CA . GLN A 1 82 ? -3.039 -3.550 -11.936 1.00 97.69 82 GLN A CA 1
ATOM 608 C C . GLN A 1 82 ? -1.567 -3.425 -11.531 1.00 97.69 82 GLN A C 1
ATOM 610 O O . GLN A 1 82 ? -0.716 -3.255 -12.404 1.00 97.69 82 GLN A O 1
ATOM 615 N N . MET A 1 83 ? -1.255 -3.519 -10.242 1.00 97.88 83 MET A N 1
ATOM 616 C CA . MET A 1 83 ? 0.121 -3.556 -9.745 1.00 97.88 83 MET A CA 1
ATOM 617 C C . MET A 1 83 ? 0.225 -4.527 -8.579 1.00 97.88 83 MET A C 1
ATOM 619 O O . MET A 1 83 ? -0.448 -4.341 -7.578 1.00 97.88 83 MET A O 1
ATOM 623 N N . LEU A 1 84 ? 1.113 -5.504 -8.657 1.00 98.25 84 LEU A N 1
ATOM 624 C CA . LEU A 1 84 ? 1.516 -6.314 -7.519 1.00 98.25 84 LEU A CA 1
ATOM 625 C C . LEU A 1 84 ? 2.890 -5.842 -7.058 1.00 98.25 84 LEU A C 1
ATOM 627 O O . LEU A 1 84 ? 3.811 -5.763 -7.864 1.00 98.25 84 LEU A O 1
ATOM 631 N N . LEU A 1 85 ? 3.026 -5.547 -5.771 1.00 98.12 85 LEU A N 1
ATOM 632 C CA . LEU A 1 85 ? 4.289 -5.238 -5.112 1.00 98.12 85 LEU A CA 1
ATOM 633 C C . LEU A 1 85 ? 4.506 -6.261 -4.000 1.00 98.12 85 LEU A C 1
ATOM 635 O O . LEU A 1 85 ? 3.668 -6.383 -3.113 1.00 98.12 85 LEU A O 1
ATOM 639 N N . ILE A 1 86 ? 5.619 -6.986 -4.045 1.00 98.19 86 ILE A N 1
ATOM 640 C CA . ILE A 1 86 ? 6.017 -7.952 -3.016 1.00 98.19 86 ILE A CA 1
ATOM 641 C C . ILE A 1 86 ? 7.289 -7.432 -2.362 1.00 98.19 86 ILE A C 1
ATOM 643 O O . ILE A 1 86 ? 8.352 -7.382 -2.986 1.00 98.19 86 ILE A O 1
ATOM 647 N N . LEU A 1 87 ? 7.177 -7.036 -1.103 1.00 97.88 87 LEU A N 1
ATOM 648 C CA . LEU A 1 87 ? 8.266 -6.515 -0.291 1.00 97.88 87 LEU A CA 1
ATOM 649 C C . LEU A 1 87 ? 8.795 -7.629 0.610 1.00 97.88 87 LEU A C 1
ATOM 651 O O . LEU A 1 87 ? 8.035 -8.298 1.309 1.00 97.88 87 LEU A O 1
ATOM 655 N N . SER A 1 88 ? 10.106 -7.845 0.574 1.00 96.56 88 SER A N 1
ATOM 656 C CA . SER A 1 88 ? 10.797 -8.870 1.360 1.00 96.56 88 SER A CA 1
ATOM 657 C C . SER A 1 88 ? 11.989 -8.253 2.070 1.00 96.56 88 SER A C 1
ATOM 659 O O . SER A 1 88 ? 12.877 -7.692 1.418 1.00 96.56 88 SER A O 1
ATOM 661 N N . ASP A 1 89 ? 11.983 -8.353 3.402 1.00 96.56 89 ASP A N 1
ATOM 662 C CA . ASP A 1 89 ? 12.965 -7.717 4.286 1.00 96.56 89 ASP A CA 1
ATOM 663 C C . ASP A 1 89 ? 13.193 -6.234 3.933 1.00 96.56 89 ASP A C 1
ATOM 665 O O . ASP A 1 89 ? 14.320 -5.733 3.965 1.00 96.56 89 ASP A O 1
ATOM 669 N N . PHE A 1 90 ? 12.120 -5.543 3.524 1.00 97.69 90 PHE A N 1
ATOM 670 C CA . PHE A 1 90 ? 12.195 -4.165 3.058 1.00 97.69 90 PHE A CA 1
ATOM 671 C C . PHE A 1 90 ? 12.136 -3.197 4.231 1.00 97.69 90 PHE A C 1
ATOM 673 O O . PHE A 1 90 ? 11.379 -3.386 5.178 1.00 97.69 90 PHE A O 1
ATOM 680 N N . TYR A 1 91 ? 12.923 -2.139 4.159 1.00 96.81 91 TYR A N 1
ATOM 681 C CA . TYR A 1 91 ? 13.097 -1.167 5.218 1.00 96.81 91 TYR A CA 1
ATOM 682 C C . TYR A 1 91 ? 13.227 0.226 4.620 1.00 96.81 91 TYR A C 1
ATOM 684 O O . TYR A 1 91 ? 14.001 0.427 3.681 1.00 96.81 91 TYR A O 1
ATOM 692 N N . ILE A 1 92 ? 12.496 1.180 5.189 1.00 96.88 92 ILE A N 1
ATOM 693 C CA . ILE A 1 92 ? 12.611 2.608 4.897 1.00 96.88 92 ILE A CA 1
ATOM 694 C C . ILE A 1 92 ? 12.856 3.336 6.212 1.00 96.88 92 ILE A C 1
ATOM 696 O O . ILE A 1 92 ? 12.145 3.100 7.183 1.00 96.88 92 ILE A O 1
ATOM 700 N N . GLN A 1 93 ? 13.814 4.256 6.236 1.00 96.19 93 GLN A N 1
ATOM 701 C CA . GLN A 1 93 ? 14.037 5.150 7.365 1.00 96.19 93 GLN A CA 1
ATOM 702 C C . GLN A 1 93 ? 14.271 6.573 6.895 1.00 96.19 93 GLN A C 1
ATOM 704 O O . GLN A 1 93 ? 15.006 6.804 5.937 1.00 96.19 93 GLN A O 1
ATOM 709 N N . ASN A 1 94 ? 13.677 7.519 7.610 1.00 94.19 94 ASN A N 1
ATOM 710 C CA . ASN A 1 94 ? 13.954 8.934 7.472 1.00 94.19 94 ASN A CA 1
ATOM 711 C C . ASN A 1 94 ? 14.024 9.554 8.872 1.00 94.19 94 ASN A C 1
ATOM 713 O O . ASN A 1 94 ? 13.045 9.516 9.615 1.00 94.19 94 ASN A O 1
ATOM 717 N N . ASP A 1 95 ? 15.185 10.096 9.234 1.00 89.81 95 ASP A N 1
ATOM 718 C CA . ASP A 1 95 ? 15.482 10.559 10.593 1.00 89.81 95 ASP A CA 1
ATOM 719 C C . ASP A 1 95 ? 15.210 9.470 11.662 1.00 89.81 95 ASP A C 1
ATOM 721 O O . ASP A 1 95 ? 15.816 8.390 11.626 1.00 89.81 95 ASP A O 1
ATOM 725 N N . ASP A 1 96 ? 14.321 9.760 12.618 1.00 88.50 96 ASP A N 1
ATOM 726 C CA . ASP A 1 96 ? 13.926 8.873 13.721 1.00 88.50 96 ASP A CA 1
ATOM 727 C C . ASP A 1 96 ? 12.723 7.974 13.370 1.00 88.50 96 ASP A C 1
ATOM 729 O O . ASP A 1 96 ? 12.334 7.128 14.180 1.00 88.50 96 ASP A O 1
ATOM 733 N N . ASP A 1 97 ? 12.140 8.148 12.180 1.00 92.31 97 ASP A N 1
ATOM 734 C CA . ASP A 1 97 ? 10.967 7.405 11.735 1.00 92.31 97 ASP A CA 1
ATOM 735 C C . ASP A 1 97 ? 11.385 6.278 10.777 1.00 92.31 97 ASP A C 1
ATOM 737 O O . ASP A 1 97 ? 12.204 6.469 9.870 1.00 92.31 97 ASP A O 1
ATOM 741 N N . SER A 1 98 ? 10.820 5.085 10.958 1.00 94.88 98 SER A N 1
ATOM 742 C CA . SER A 1 98 ? 11.104 3.930 10.107 1.00 94.88 98 SER A CA 1
ATOM 743 C C . SER A 1 98 ? 9.878 3.066 9.843 1.00 94.88 98 SER A C 1
ATOM 745 O O . SER A 1 98 ? 8.920 3.036 10.616 1.00 94.88 98 SER A O 1
ATOM 747 N N . ILE A 1 99 ? 9.911 2.356 8.719 1.00 95.94 99 ILE A N 1
ATOM 748 C CA . ILE A 1 99 ? 8.931 1.345 8.343 1.00 95.94 99 ILE A CA 1
ATOM 749 C C . ILE A 1 99 ? 9.697 0.095 7.923 1.00 95.94 99 ILE A C 1
ATOM 751 O O . ILE A 1 99 ? 10.456 0.119 6.953 1.00 95.94 99 ILE A O 1
ATOM 755 N N . GLU A 1 100 ? 9.471 -1.003 8.632 1.00 97.31 100 GLU A N 1
ATOM 756 C CA . GLU A 1 100 ? 9.981 -2.326 8.287 1.00 97.31 100 GLU A CA 1
ATOM 757 C C . GLU A 1 100 ? 8.845 -3.174 7.716 1.00 97.31 100 GLU A C 1
ATOM 759 O O . GLU A 1 100 ? 7.756 -3.236 8.279 1.00 97.31 100 GLU A O 1
ATOM 764 N N . MET A 1 101 ? 9.091 -3.850 6.602 1.00 97.56 101 MET A N 1
ATOM 765 C CA . MET A 1 101 ? 8.148 -4.709 5.887 1.00 97.56 101 MET A CA 1
ATOM 766 C C . MET A 1 101 ? 8.848 -6.049 5.619 1.00 97.56 101 MET A C 1
ATOM 768 O O . MET A 1 101 ? 9.373 -6.272 4.524 1.00 97.56 101 MET A O 1
ATOM 772 N N . PRO A 1 102 ? 8.905 -6.945 6.628 1.00 95.62 102 PRO A N 1
ATOM 773 C CA . PRO A 1 102 ? 9.600 -8.229 6.509 1.00 95.62 102 PRO A CA 1
ATOM 774 C C . PRO A 1 102 ? 9.011 -9.105 5.399 1.00 95.62 102 PRO A C 1
ATOM 776 O O . PRO A 1 102 ? 9.721 -9.827 4.707 1.00 95.62 102 PRO A O 1
ATOM 779 N N . SER A 1 103 ? 7.689 -9.042 5.246 1.00 96.12 103 SER A N 1
ATOM 780 C CA . SER A 1 103 ? 6.930 -9.687 4.183 1.00 96.12 103 SER A CA 1
ATOM 781 C C . SER A 1 103 ? 5.630 -8.912 4.048 1.00 96.12 103 SER A C 1
ATOM 783 O O . SER A 1 103 ? 4.800 -8.974 4.954 1.00 96.12 103 SER A O 1
ATOM 785 N N . LEU A 1 104 ? 5.490 -8.140 2.975 1.00 98.00 104 LEU A N 1
ATOM 786 C CA . LEU A 1 104 ? 4.277 -7.384 2.678 1.00 98.00 104 LEU A CA 1
ATOM 787 C C . LEU A 1 104 ? 3.990 -7.453 1.181 1.00 98.00 104 LEU A C 1
ATOM 789 O O . LEU A 1 104 ? 4.781 -6.978 0.368 1.00 98.00 104 LEU A O 1
ATOM 793 N N . ASP A 1 105 ? 2.828 -7.991 0.846 1.00 98.00 105 ASP A N 1
ATOM 794 C CA . ASP A 1 105 ? 2.308 -8.061 -0.508 1.00 98.00 105 ASP A CA 1
ATOM 795 C C . ASP A 1 105 ? 1.180 -7.040 -0.646 1.00 98.00 105 ASP A C 1
ATOM 797 O O . ASP A 1 105 ? 0.233 -7.023 0.147 1.00 98.00 105 ASP A O 1
ATOM 801 N N . MET A 1 106 ? 1.275 -6.195 -1.666 1.00 98.12 106 MET A N 1
ATOM 802 C CA . MET A 1 106 ? 0.288 -5.175 -1.995 1.00 98.12 106 MET A CA 1
ATOM 803 C C . MET A 1 106 ? -0.178 -5.399 -3.430 1.00 98.12 106 MET A C 1
ATOM 805 O O . MET A 1 106 ? 0.600 -5.236 -4.369 1.00 98.12 106 MET A O 1
ATOM 809 N N . ASN A 1 107 ? -1.437 -5.787 -3.605 1.00 98.25 107 ASN A N 1
ATOM 810 C CA . ASN A 1 107 ? -2.047 -5.995 -4.915 1.00 98.25 107 ASN A CA 1
ATOM 811 C C . ASN A 1 107 ? -3.061 -4.889 -5.209 1.00 98.25 107 ASN A C 1
ATOM 813 O 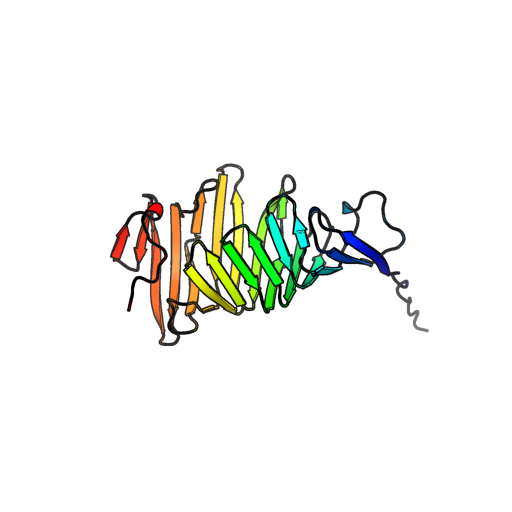O . ASN A 1 107 ? -4.091 -4.801 -4.547 1.00 98.25 107 ASN A O 1
ATOM 817 N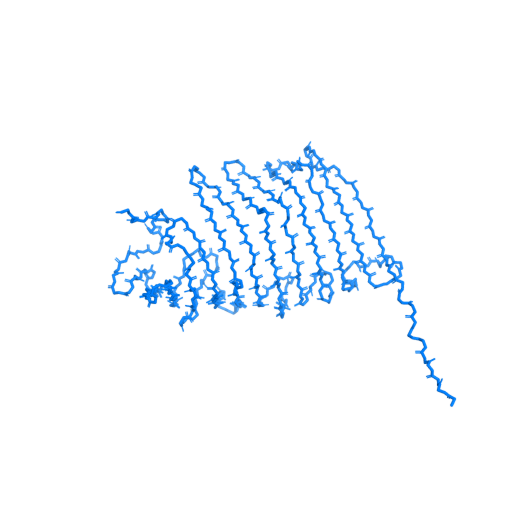 N . PHE A 1 108 ? -2.779 -4.068 -6.206 1.00 98.06 108 PHE A N 1
ATOM 818 C CA . PHE A 1 108 ? -3.633 -3.003 -6.698 1.00 98.06 108 PHE A CA 1
ATOM 819 C C . PHE A 1 108 ? -4.359 -3.466 -7.960 1.00 98.06 108 PHE A C 1
ATOM 821 O O . PHE A 1 108 ? -3.726 -3.928 -8.906 1.00 98.06 108 PHE A O 1
ATOM 828 N N . GLU A 1 109 ? -5.673 -3.290 -8.015 1.00 97.75 109 GLU A N 1
ATOM 829 C CA . GLU A 1 109 ? -6.529 -3.726 -9.116 1.00 97.75 109 GLU A CA 1
ATOM 830 C C . GLU A 1 109 ? -7.526 -2.637 -9.522 1.00 97.75 109 GLU A C 1
ATOM 832 O O . GLU A 1 109 ? -7.898 -1.767 -8.732 1.00 97.75 109 GLU A O 1
ATOM 837 N N . ASN A 1 110 ? -7.995 -2.709 -10.772 1.00 96.69 110 ASN A N 1
ATOM 838 C CA . ASN A 1 110 ? -8.954 -1.770 -11.369 1.00 96.69 110 ASN A CA 1
ATOM 839 C C . ASN A 1 110 ? -8.550 -0.295 -11.195 1.00 96.69 110 ASN A C 1
ATOM 841 O O . ASN A 1 110 ? -9.397 0.574 -10.979 1.00 96.69 110 ASN A O 1
ATOM 845 N N . MET A 1 111 ? -7.250 -0.019 -11.297 1.00 97.38 111 MET A N 1
ATOM 846 C CA . MET A 1 111 ? -6.689 1.315 -11.127 1.00 97.38 111 MET A CA 1
ATOM 847 C C . MET A 1 111 ? -7.135 2.234 -12.272 1.00 97.38 111 MET A C 1
ATOM 849 O O . MET A 1 111 ? -6.890 1.953 -13.449 1.00 97.38 111 MET A O 1
ATOM 853 N N . ILE A 1 112 ? -7.775 3.352 -11.928 1.00 96.56 112 ILE A N 1
ATOM 854 C CA . ILE A 1 112 ? -8.179 4.405 -12.866 1.00 96.56 112 ILE A CA 1
ATOM 855 C C . ILE A 1 112 ? -7.309 5.627 -12.624 1.00 96.56 112 ILE A C 1
ATOM 857 O O . ILE A 1 112 ? -7.220 6.116 -11.500 1.00 96.56 112 ILE A O 1
ATOM 861 N N . TRP A 1 113 ? -6.721 6.149 -13.696 1.00 94.31 113 TRP A N 1
ATOM 862 C CA . TRP A 1 113 ? -5.800 7.278 -13.653 1.00 94.31 113 TRP A CA 1
ATOM 863 C C . TRP A 1 113 ? -6.429 8.538 -14.240 1.00 94.31 113 TRP A C 1
ATOM 865 O O . TRP A 1 113 ? -7.092 8.495 -15.279 1.00 94.31 113 TRP A O 1
ATOM 875 N N . SER A 1 114 ? -6.154 9.683 -13.624 1.00 92.81 114 SER A N 1
ATOM 876 C CA . SER A 1 114 ? -6.469 11.002 -14.171 1.00 92.81 114 SER A CA 1
ATOM 877 C C . SER A 1 114 ? -5.356 11.973 -13.808 1.00 92.81 114 SER A C 1
ATOM 879 O O . SER A 1 114 ? -4.908 12.018 -12.670 1.00 92.81 114 SER A O 1
ATOM 881 N N . GLY A 1 115 ? -4.872 12.745 -14.781 1.00 87.69 115 GLY A N 1
ATOM 882 C CA . GLY A 1 115 ? -3.798 13.715 -14.534 1.00 87.69 115 GLY A CA 1
ATOM 883 C C . GLY A 1 115 ? -2.443 13.103 -14.151 1.00 87.69 115 GLY A C 1
ATOM 884 O O . GLY A 1 115 ? -1.578 13.834 -13.692 1.00 87.69 115 GLY A O 1
ATOM 885 N N . GLY A 1 116 ? -2.243 11.797 -14.364 1.00 88.00 116 GLY A N 1
ATOM 886 C CA . GLY A 1 116 ? -1.016 11.095 -13.964 1.00 88.00 116 GLY A CA 1
ATOM 887 C C . GLY A 1 116 ? -1.067 10.486 -12.562 1.00 88.00 116 GLY A C 1
ATOM 888 O O . GLY A 1 116 ? -0.107 9.839 -12.170 1.00 88.00 116 GLY A O 1
ATOM 889 N N . GLU A 1 117 ? -2.184 10.629 -11.848 1.00 90.00 117 GLU A N 1
ATOM 890 C CA . GLU A 1 117 ? -2.378 10.090 -10.501 1.00 90.00 117 GLU A CA 1
ATOM 891 C C . GLU A 1 117 ? -3.522 9.066 -10.484 1.00 90.00 117 GLU A C 1
ATOM 893 O O . GLU A 1 117 ? -4.468 9.185 -11.279 1.00 90.00 117 GLU A O 1
ATOM 898 N N . PRO A 1 118 ? -3.461 8.051 -9.604 1.00 92.06 118 PRO A N 1
ATOM 899 C CA . PRO A 1 118 ? -4.552 7.108 -9.443 1.00 92.06 118 PRO A CA 1
ATOM 900 C C . PRO A 1 118 ? -5.717 7.790 -8.719 1.00 92.06 118 PRO A C 1
ATOM 902 O O . PRO A 1 118 ? -5.589 8.267 -7.596 1.00 92.06 118 PRO A O 1
ATOM 905 N N . THR A 1 119 ? -6.877 7.833 -9.365 1.00 94.94 119 THR A N 1
ATOM 906 C CA . THR A 1 119 ? -8.102 8.421 -8.807 1.00 94.94 119 THR A CA 1
ATOM 907 C C . THR A 1 119 ? -9.055 7.396 -8.221 1.00 94.94 119 THR A C 1
ATOM 909 O O . THR A 1 119 ? -9.937 7.778 -7.466 1.00 94.94 119 THR A O 1
ATOM 912 N N . SER A 1 120 ? -8.932 6.118 -8.567 1.00 97.19 120 SER A N 1
ATOM 913 C CA . SER A 1 120 ? -9.673 5.049 -7.897 1.00 97.19 120 SER A CA 1
ATOM 914 C C . SER A 1 120 ? -9.023 3.699 -8.136 1.00 97.19 120 SER A C 1
ATOM 916 O O . SER A 1 120 ? -8.319 3.526 -9.132 1.00 97.19 120 SER A O 1
ATOM 918 N N . GLY A 1 121 ? -9.324 2.740 -7.275 1.00 97.50 121 GLY A N 1
ATOM 919 C CA . GLY A 1 121 ? -8.880 1.361 -7.411 1.00 97.50 121 GLY A CA 1
ATOM 920 C C . GLY A 1 121 ? -9.197 0.553 -6.164 1.00 97.50 121 GLY A C 1
ATOM 921 O O . GLY A 1 121 ? -9.851 1.039 -5.237 1.00 97.50 121 GLY A O 1
ATOM 922 N N . HIS A 1 122 ? -8.711 -0.680 -6.154 1.00 97.25 122 HIS A N 1
ATOM 923 C CA . HIS A 1 122 ? -8.743 -1.554 -4.991 1.00 97.25 122 HIS A CA 1
ATOM 924 C C . HIS A 1 122 ? -7.316 -1.965 -4.656 1.00 97.25 122 HIS A C 1
ATOM 926 O O . HIS A 1 122 ? -6.574 -2.337 -5.556 1.00 97.25 122 HIS A O 1
ATOM 932 N N . ALA A 1 123 ? -6.937 -1.915 -3.388 1.00 97.69 123 ALA A N 1
ATOM 933 C CA . ALA A 1 123 ? -5.681 -2.431 -2.876 1.00 97.69 123 ALA A CA 1
ATOM 934 C C . ALA A 1 123 ? -5.980 -3.603 -1.939 1.00 97.69 123 ALA A C 1
ATOM 936 O O . ALA A 1 123 ? -6.860 -3.504 -1.094 1.00 97.69 123 ALA A O 1
ATOM 937 N N . THR A 1 124 ? -5.260 -4.710 -2.077 1.00 98.19 124 THR A N 1
ATOM 938 C CA . THR A 1 124 ? -5.279 -5.830 -1.133 1.00 98.19 124 THR A CA 1
ATOM 939 C C . THR A 1 124 ? -3.911 -5.945 -0.481 1.00 98.19 124 THR A C 1
ATOM 941 O O . THR A 1 124 ? -2.909 -6.076 -1.181 1.00 98.19 124 THR A O 1
ATOM 944 N N . LEU A 1 125 ? -3.874 -5.923 0.846 1.00 97.81 125 LEU A N 1
ATOM 945 C CA . LEU A 1 125 ? -2.675 -6.008 1.667 1.00 97.81 125 LEU A CA 1
ATOM 946 C C . LEU A 1 125 ? -2.633 -7.363 2.379 1.00 97.81 125 LEU A C 1
ATOM 948 O O . LEU A 1 125 ? -3.606 -7.775 3.019 1.00 97.81 125 LEU A O 1
ATOM 952 N N . ASN A 1 126 ? -1.491 -8.041 2.290 1.00 98.12 126 ASN A N 1
ATOM 953 C CA . ASN A 1 126 ? -1.205 -9.278 3.013 1.00 98.12 126 ASN A CA 1
ATOM 954 C C . ASN A 1 126 ? 0.205 -9.225 3.586 1.00 98.12 126 ASN A C 1
ATOM 956 O O . ASN A 1 126 ? 1.138 -8.865 2.879 1.00 98.12 126 ASN A O 1
ATOM 960 N N . GLY A 1 127 ? 0.383 -9.634 4.837 1.00 97.56 127 GLY A N 1
ATOM 961 C CA . GLY A 1 127 ? 1.699 -9.696 5.464 1.00 97.56 127 GLY A CA 1
ATOM 962 C C . GLY A 1 127 ? 1.791 -8.814 6.697 1.00 97.56 127 GLY A C 1
ATOM 963 O O . GLY A 1 127 ? 0.833 -8.709 7.456 1.00 97.56 127 GLY A O 1
ATOM 964 N N . GLN A 1 128 ? 2.953 -8.226 6.945 1.00 96.56 128 GLN A N 1
ATOM 965 C CA . GLN A 1 128 ? 3.245 -7.524 8.188 1.00 96.56 128 GLN A CA 1
ATOM 966 C C . GLN A 1 128 ? 4.132 -6.308 7.960 1.00 96.56 128 GLN A C 1
ATOM 968 O O . GLN A 1 128 ? 4.985 -6.293 7.071 1.00 96.56 128 GLN A O 1
ATOM 973 N N . MET A 1 129 ? 3.946 -5.310 8.814 1.00 95.69 129 MET A N 1
ATOM 974 C CA . MET A 1 129 ? 4.776 -4.119 8.860 1.00 95.69 129 MET A CA 1
ATOM 975 C C . MET A 1 129 ? 5.007 -3.677 10.303 1.00 95.69 129 MET A C 1
ATOM 977 O O . MET A 1 129 ? 4.161 -3.886 11.173 1.00 95.69 129 MET A O 1
ATOM 981 N N . VAL A 1 130 ? 6.135 -3.028 10.549 1.00 95.12 130 VAL A N 1
ATOM 982 C CA . VAL A 1 130 ? 6.458 -2.375 11.815 1.00 95.12 130 VAL A CA 1
ATOM 983 C C . VAL A 1 130 ? 6.742 -0.916 11.515 1.00 95.12 130 VAL A C 1
ATOM 985 O O . VAL A 1 130 ? 7.583 -0.615 10.676 1.00 95.12 130 VAL A O 1
ATOM 988 N N . VAL A 1 131 ? 6.026 -0.012 12.172 1.00 92.88 131 VAL A N 1
ATOM 989 C CA . VAL A 1 131 ? 6.237 1.432 12.052 1.00 92.88 131 VAL A CA 1
ATOM 990 C C . VAL A 1 131 ? 6.854 1.933 13.343 1.00 92.88 131 VAL A C 1
ATOM 992 O O . VAL A 1 131 ? 6.299 1.701 14.416 1.00 92.88 131 VAL A O 1
ATOM 995 N N . THR A 1 132 ? 7.963 2.653 13.229 1.00 91.44 132 THR A N 1
ATOM 996 C CA . THR A 1 132 ? 8.540 3.433 14.319 1.00 91.44 132 THR A CA 1
ATOM 997 C C . THR A 1 132 ? 8.345 4.908 14.013 1.00 91.44 132 THR A C 1
ATOM 999 O O . THR A 1 132 ? 8.775 5.372 12.963 1.00 91.44 132 THR A O 1
ATOM 1002 N N . GLN A 1 133 ? 7.708 5.648 14.918 1.00 88.38 133 GLN A N 1
ATOM 1003 C CA . GLN A 1 133 ? 7.591 7.100 14.826 1.00 88.38 133 GLN A CA 1
ATOM 1004 C C . GLN A 1 133 ? 7.928 7.740 16.165 1.00 88.38 133 GLN A C 1
ATOM 1006 O O . GLN A 1 133 ? 7.265 7.464 17.166 1.00 88.38 133 GLN A O 1
ATOM 1011 N N . SER A 1 134 ? 8.935 8.618 16.197 1.00 79.25 134 SER A N 1
ATOM 1012 C CA . SER A 1 134 ? 9.264 9.435 17.378 1.00 79.25 134 SER A CA 1
ATOM 1013 C C . SER A 1 134 ? 9.247 8.656 18.714 1.00 79.25 134 SER A C 1
ATOM 1015 O O . SER A 1 134 ? 8.696 9.137 19.705 1.00 79.25 134 SER A O 1
ATOM 1017 N N . SER A 1 135 ? 9.850 7.456 18.748 1.00 73.94 135 SER A N 1
ATOM 1018 C CA . SER A 1 135 ? 9.920 6.479 19.866 1.00 73.94 135 SER A CA 1
ATOM 1019 C C . SER A 1 135 ? 8.716 5.557 20.121 1.00 73.94 135 SER A C 1
ATOM 1021 O O . SER A 1 135 ? 8.784 4.719 21.023 1.00 73.94 135 SER A O 1
ATOM 1023 N N . TYR A 1 136 ? 7.646 5.656 19.335 1.00 83.12 136 TYR A N 1
ATOM 1024 C CA . TYR A 1 136 ? 6.549 4.689 19.346 1.00 83.12 136 TYR A CA 1
ATOM 1025 C C . TYR A 1 136 ? 6.763 3.637 18.259 1.00 83.12 136 TYR A C 1
ATOM 1027 O O . TYR A 1 136 ? 6.940 3.993 17.100 1.00 83.12 136 TYR A O 1
ATOM 1035 N N . GLU A 1 137 ? 6.727 2.360 18.635 1.00 87.94 137 GLU A N 1
ATOM 1036 C CA . GLU A 1 137 ? 6.778 1.228 17.708 1.00 87.94 137 GLU A CA 1
ATOM 1037 C C . GLU A 1 137 ? 5.403 0.550 17.661 1.00 87.94 137 GLU A C 1
ATOM 1039 O O . GLU A 1 137 ? 4.809 0.252 18.702 1.00 87.94 137 GLU A O 1
ATOM 1044 N N . SER A 1 138 ? 4.901 0.296 16.454 1.00 89.75 138 SER A N 1
ATOM 1045 C CA . SER A 1 138 ? 3.649 -0.419 16.216 1.00 89.75 138 SER A CA 1
ATOM 1046 C C . SER A 1 138 ? 3.836 -1.474 15.139 1.00 89.75 138 SER A C 1
ATOM 1048 O O . SER A 1 138 ? 4.138 -1.158 13.989 1.00 89.75 138 SER A O 1
ATOM 1050 N N . ALA A 1 139 ? 3.628 -2.734 15.515 1.00 92.81 139 ALA A N 1
ATOM 1051 C CA . ALA A 1 139 ? 3.622 -3.860 14.594 1.00 92.81 139 ALA A CA 1
ATOM 1052 C C . ALA A 1 139 ? 2.186 -4.192 14.180 1.00 92.81 139 ALA A C 1
ATOM 1054 O O . ALA A 1 139 ? 1.333 -4.445 15.032 1.00 92.81 139 ALA A O 1
ATOM 1055 N N . MET A 1 140 ? 1.929 -4.229 12.878 1.00 94.50 140 MET A N 1
ATOM 1056 C CA . MET A 1 140 ? 0.639 -4.578 12.293 1.00 94.50 140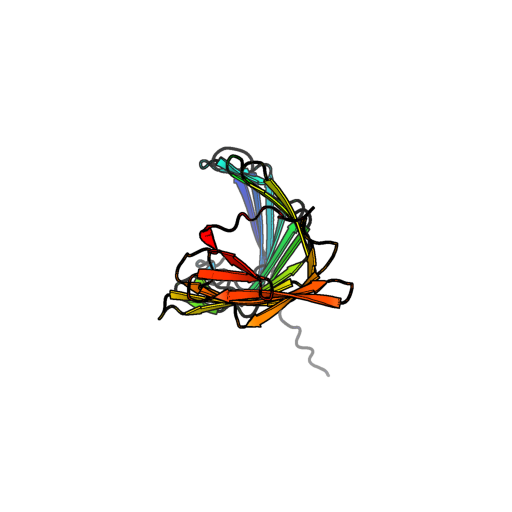 MET A CA 1
ATOM 1057 C C . MET A 1 140 ? 0.803 -5.761 11.348 1.00 94.50 140 MET A C 1
ATOM 1059 O O . MET A 1 140 ? 1.825 -5.893 10.674 1.00 94.50 140 MET A O 1
ATOM 1063 N N . ALA A 1 141 ? -0.215 -6.611 11.277 1.00 96.62 141 ALA A N 1
ATOM 1064 C CA . ALA A 1 141 ? -0.302 -7.620 10.233 1.00 96.62 141 ALA A CA 1
ATOM 1065 C C . ALA A 1 141 ? -1.688 -7.624 9.597 1.00 96.62 141 ALA A C 1
ATOM 1067 O O . ALA A 1 141 ? -2.686 -7.311 10.248 1.00 96.62 141 ALA A O 1
ATOM 1068 N N . PHE A 1 142 ? -1.709 -7.977 8.319 1.00 97.00 142 PHE A N 1
ATOM 1069 C CA . PHE A 1 142 ? -2.855 -7.935 7.431 1.00 97.00 142 PHE A CA 1
ATOM 1070 C C . PHE A 1 142 ? -3.053 -9.314 6.812 1.00 97.00 142 PHE A C 1
ATOM 1072 O O . PHE A 1 142 ? -2.097 -9.941 6.349 1.00 97.00 142 PHE A O 1
ATOM 1079 N N . ASP A 1 143 ? -4.299 -9.767 6.782 1.00 96.56 143 ASP A N 1
ATOM 1080 C CA . ASP A 1 143 ? -4.704 -10.952 6.034 1.00 96.56 143 ASP A CA 1
ATOM 1081 C C . ASP A 1 143 ? -5.937 -10.605 5.208 1.00 96.56 143 ASP A C 1
ATOM 1083 O O . ASP A 1 143 ? -7.034 -10.378 5.736 1.00 96.56 143 ASP A O 1
ATOM 1087 N N . SER A 1 144 ? -5.721 -10.552 3.894 1.00 95.00 144 SER A N 1
ATOM 1088 C CA . SER A 1 144 ? -6.721 -10.219 2.889 1.00 95.00 144 SER A CA 1
ATOM 1089 C C . SER A 1 144 ? -7.411 -8.884 3.184 1.00 95.00 144 SER A C 1
ATOM 1091 O O . SER A 1 144 ? -8.631 -8.766 3.074 1.00 95.00 144 SER A O 1
ATOM 1093 N N . MET A 1 145 ? -6.629 -7.885 3.605 1.00 97.12 145 MET A N 1
ATOM 1094 C CA . MET A 1 145 ? -7.120 -6.544 3.905 1.00 97.12 145 MET A CA 1
ATOM 1095 C C . MET A 1 145 ? -7.322 -5.776 2.602 1.00 97.12 145 MET A C 1
ATOM 1097 O O . MET A 1 145 ? -6.359 -5.438 1.927 1.00 97.12 145 MET A O 1
ATOM 1101 N N . VAL A 1 146 ? -8.569 -5.516 2.242 1.00 97.56 146 VAL A N 1
ATOM 1102 C CA . VAL A 1 146 ? -8.979 -4.826 1.023 1.00 97.56 146 VAL A CA 1
ATOM 1103 C C . VAL A 1 146 ? -9.374 -3.390 1.340 1.00 97.56 146 VAL A C 1
ATOM 1105 O O . VAL A 1 146 ? -10.252 -3.148 2.165 1.00 97.56 146 VAL A O 1
ATOM 1108 N N . GLU A 1 147 ? -8.786 -2.447 0.620 1.00 97.31 147 GLU A N 1
ATOM 1109 C CA . GLU A 1 147 ? -9.161 -1.039 0.583 1.00 97.31 147 GLU A CA 1
ATOM 1110 C C . GLU A 1 147 ? -9.643 -0.685 -0.825 1.00 97.31 147 GLU A C 1
ATOM 1112 O O . GLU A 1 147 ? -8.920 -0.837 -1.804 1.00 97.31 147 GLU A O 1
ATOM 1117 N N . THR A 1 148 ? -10.866 -0.188 -0.945 1.00 97.88 148 THR A N 1
ATOM 1118 C CA . THR A 1 148 ? -11.373 0.452 -2.158 1.00 97.88 148 THR A CA 1
ATOM 1119 C C . THR A 1 148 ? -11.307 1.951 -1.962 1.00 97.88 148 THR A C 1
ATOM 1121 O O . THR A 1 148 ? -11.907 2.466 -1.020 1.00 97.88 148 THR A O 1
ATOM 1124 N N . PHE A 1 149 ? -10.627 2.656 -2.859 1.00 95.94 149 PHE A N 1
ATOM 1125 C CA . PHE A 1 149 ? -10.498 4.106 -2.778 1.00 95.94 149 PHE A CA 1
ATOM 1126 C C . PHE A 1 149 ? -11.032 4.782 -4.038 1.00 95.94 149 PHE A C 1
ATOM 1128 O O . PHE A 1 149 ? -10.983 4.244 -5.147 1.00 95.94 149 PHE A O 1
ATOM 1135 N N . SER A 1 150 ? -11.538 6.000 -3.870 1.00 96.44 150 SER A N 1
ATOM 1136 C CA . SER A 1 150 ? -11.899 6.889 -4.972 1.00 96.44 150 SER A CA 1
ATOM 1137 C C . SER A 1 150 ? -11.703 8.352 -4.588 1.00 96.44 150 SER A C 1
ATOM 1139 O O . SER A 1 150 ? -11.946 8.736 -3.446 1.00 96.44 150 SER A O 1
ATOM 1141 N N . TYR A 1 151 ? -11.288 9.172 -5.550 1.00 93.94 151 TYR A N 1
ATOM 1142 C CA . TYR A 1 151 ? -11.070 10.603 -5.398 1.00 93.94 151 TYR A CA 1
ATOM 1143 C C . TYR A 1 151 ? -11.965 11.394 -6.353 1.00 93.94 151 TYR A C 1
ATOM 1145 O O . TYR A 1 151 ? -11.887 11.264 -7.578 1.00 93.94 151 TYR A O 1
ATOM 1153 N N . ASP A 1 152 ? -12.805 12.255 -5.785 1.00 90.88 152 ASP A N 1
ATOM 1154 C CA . ASP A 1 152 ? -13.632 13.191 -6.532 1.00 90.88 152 ASP A CA 1
ATOM 1155 C C . ASP A 1 152 ? -12.922 14.542 -6.656 1.00 90.88 152 ASP A C 1
ATOM 1157 O O . ASP A 1 152 ? -12.956 15.383 -5.753 1.00 90.88 152 ASP A O 1
ATOM 1161 N N . ASN A 1 153 ? -12.326 14.769 -7.827 1.00 86.06 153 ASN A N 1
ATOM 1162 C CA . ASN A 1 153 ? -11.676 16.026 -8.201 1.00 86.06 153 ASN A CA 1
ATOM 1163 C C . ASN A 1 153 ? -12.602 17.254 -8.121 1.00 86.06 153 ASN A C 1
ATOM 1165 O O . ASN A 1 153 ? -12.123 18.374 -7.958 1.00 86.06 153 ASN A O 1
ATOM 1169 N N . THR A 1 154 ? -13.917 17.073 -8.256 1.00 86.38 154 THR A N 1
ATOM 1170 C CA . THR A 1 154 ? -14.892 18.174 -8.244 1.00 86.38 154 THR A CA 1
ATOM 1171 C C . THR A 1 154 ? -15.018 18.780 -6.853 1.00 86.38 154 THR A C 1
ATOM 1173 O O . THR A 1 154 ? -15.166 19.995 -6.714 1.00 86.38 154 THR A O 1
ATOM 1176 N N . TYR A 1 155 ? -14.963 17.930 -5.827 1.00 86.06 155 TYR A N 1
ATOM 1177 C CA . TYR A 1 155 ? -15.139 18.321 -4.429 1.00 86.06 155 TYR A CA 1
ATOM 1178 C C . TYR A 1 155 ? -13.852 18.220 -3.605 1.00 86.06 155 TYR A C 1
ATOM 1180 O O . TYR A 1 155 ? -13.858 18.619 -2.444 1.00 86.06 155 TYR A O 1
ATOM 1188 N N . GLY A 1 156 ? -12.765 17.707 -4.189 1.00 89.12 156 GLY A N 1
ATOM 1189 C CA . GLY A 1 156 ? -11.502 17.468 -3.495 1.00 89.12 156 GLY A CA 1
ATOM 1190 C C . GLY A 1 156 ? -11.666 16.475 -2.348 1.00 89.12 156 GLY A C 1
ATOM 1191 O O . GLY A 1 156 ? -11.229 16.749 -1.233 1.00 89.12 156 GLY A O 1
ATOM 1192 N N . ARG A 1 157 ? -12.373 15.366 -2.589 1.00 92.12 157 ARG A N 1
ATOM 1193 C CA . ARG A 1 157 ? -12.783 14.406 -1.556 1.00 92.12 157 ARG A CA 1
ATOM 1194 C C . ARG A 1 157 ? -12.278 13.012 -1.887 1.00 92.12 157 ARG A C 1
ATOM 1196 O O . ARG A 1 157 ? -12.544 12.534 -2.987 1.00 92.12 157 ARG A O 1
ATOM 1203 N N . SER A 1 158 ? -11.672 12.343 -0.913 1.00 93.81 158 SER A N 1
ATOM 1204 C CA . SER A 1 158 ? -11.369 10.914 -1.000 1.00 93.81 158 SER A CA 1
ATOM 1205 C C . SER A 1 158 ? -12.411 10.109 -0.232 1.00 93.81 158 SER A C 1
ATOM 1207 O O . SER A 1 158 ? -12.921 10.553 0.798 1.00 93.81 158 SER A O 1
ATOM 1209 N N . THR A 1 159 ? -12.770 8.947 -0.762 1.00 95.75 159 THR A N 1
ATOM 1210 C CA . THR A 1 159 ? -13.702 8.002 -0.143 1.00 95.75 159 THR A CA 1
ATOM 1211 C C . THR A 1 159 ? -13.060 6.626 -0.103 1.00 95.75 159 THR A C 1
ATOM 1213 O O . THR A 1 159 ? -12.518 6.187 -1.117 1.00 95.75 159 THR A O 1
ATOM 1216 N N . TYR A 1 160 ? -13.163 5.967 1.046 1.00 96.25 160 TYR A N 1
ATOM 1217 C CA . TYR A 1 160 ? -12.523 4.698 1.356 1.00 96.25 160 TYR A CA 1
ATOM 1218 C C . TYR A 1 160 ? -13.551 3.695 1.879 1.00 96.25 160 TYR A C 1
ATOM 1220 O O . TYR A 1 160 ? -14.355 4.012 2.759 1.00 96.25 160 TYR A O 1
ATOM 1228 N N . GLU A 1 161 ? -13.498 2.475 1.363 1.00 97.81 161 GLU A N 1
ATOM 1229 C CA . GLU A 1 161 ? -14.183 1.310 1.919 1.00 97.81 161 GLU A CA 1
ATOM 1230 C C . GLU A 1 161 ? -13.131 0.255 2.234 1.00 97.81 161 GLU A C 1
ATOM 1232 O O . GLU A 1 161 ? -12.315 -0.093 1.389 1.00 97.81 161 GLU A O 1
ATOM 1237 N N . ILE A 1 162 ? -13.134 -0.237 3.461 1.00 97.00 162 ILE A N 1
ATOM 1238 C CA . ILE A 1 162 ? -12.078 -1.060 4.025 1.00 97.00 162 ILE A CA 1
ATOM 1239 C C . ILE A 1 162 ? -12.708 -2.337 4.572 1.00 97.00 162 ILE A C 1
ATOM 1241 O O . ILE A 1 162 ? -13.720 -2.293 5.273 1.00 97.00 162 ILE A O 1
ATOM 1245 N N . SER A 1 163 ? -12.117 -3.486 4.268 1.00 97.56 163 SER A N 1
ATOM 1246 C CA . SER A 1 163 ? -12.568 -4.772 4.794 1.00 97.56 163 SER A CA 1
ATOM 1247 C C . SER A 1 163 ? -11.419 -5.764 4.915 1.00 97.56 163 SER A C 1
ATOM 1249 O O . SER A 1 163 ? -10.489 -5.704 4.127 1.00 97.56 163 SER A O 1
ATOM 1251 N N . GLY A 1 164 ? -11.482 -6.702 5.854 1.00 96.81 164 GLY A N 1
ATOM 1252 C CA . GLY A 1 164 ? -10.503 -7.788 5.971 1.00 96.81 164 GLY A CA 1
ATOM 1253 C C . GLY A 1 164 ? -9.979 -7.946 7.389 1.00 96.81 164 GLY A C 1
ATOM 1254 O O . GLY A 1 164 ? -10.571 -7.421 8.331 1.00 96.81 164 GLY A O 1
ATOM 1255 N N . ASN A 1 165 ? -8.899 -8.707 7.559 1.00 96.50 165 ASN A N 1
ATOM 1256 C CA . ASN A 1 165 ? -8.361 -8.995 8.883 1.00 96.50 165 ASN A CA 1
ATOM 1257 C C . ASN A 1 165 ? -7.120 -8.157 9.169 1.00 96.50 165 ASN A C 1
ATOM 1259 O O . ASN A 1 165 ? -6.204 -8.071 8.350 1.00 96.50 165 ASN A O 1
ATOM 1263 N N . ILE A 1 166 ? -7.072 -7.609 10.378 1.00 95.31 166 ILE A N 1
ATOM 1264 C CA . ILE A 1 166 ? -5.926 -6.870 10.895 1.00 95.31 166 ILE A CA 1
ATOM 1265 C C . ILE A 1 166 ? -5.617 -7.317 12.324 1.00 95.31 166 ILE A C 1
ATOM 1267 O O . ILE A 1 166 ? -6.504 -7.706 13.083 1.00 95.31 166 ILE A O 1
ATOM 1271 N N . THR A 1 167 ? -4.351 -7.268 12.708 1.00 94.19 167 THR A N 1
ATOM 1272 C CA . THR A 1 167 ? -3.908 -7.365 14.103 1.00 94.19 167 THR A CA 1
ATOM 1273 C C . THR A 1 167 ? -2.911 -6.250 14.384 1.00 94.19 167 THR A C 1
ATOM 1275 O O . THR A 1 167 ? -2.253 -5.750 13.472 1.00 94.19 167 THR A O 1
ATOM 1278 N N . GLY A 1 168 ? -2.788 -5.859 15.649 1.00 90.06 168 GLY A N 1
ATOM 1279 C CA . GLY A 1 168 ? -1.912 -4.772 16.067 1.00 90.06 168 GLY A CA 1
ATOM 1280 C C . GLY A 1 168 ? -1.783 -4.686 17.586 1.00 90.06 168 GLY A C 1
ATOM 1281 O O . GLY A 1 168 ? -2.434 -5.452 18.299 1.00 90.06 168 GLY A O 1
ATOM 1282 N N . PRO A 1 169 ? -0.974 -3.752 18.107 1.00 83.06 169 PRO A N 1
ATOM 1283 C CA . PRO A 1 169 ? -0.636 -3.686 19.530 1.00 83.06 169 PRO A CA 1
ATOM 1284 C C . PRO A 1 169 ? -1.841 -3.441 20.449 1.00 83.06 169 PRO A C 1
ATOM 1286 O O . PRO A 1 169 ? -1.820 -3.877 21.597 1.00 83.06 169 PRO A O 1
ATOM 1289 N N . CYS A 1 170 ? -2.897 -2.782 19.960 1.00 79.56 170 CYS A N 1
ATOM 1290 C CA . CYS A 1 170 ? -4.112 -2.518 20.740 1.00 79.56 170 CYS A CA 1
ATOM 1291 C C . CYS A 1 170 ? -5.197 -3.597 20.570 1.00 79.56 170 CYS A C 1
ATOM 1293 O O . CYS A 1 170 ? -6.303 -3.440 21.084 1.00 79.56 170 CYS A O 1
ATOM 1295 N N . LEU A 1 171 ? -4.920 -4.662 19.812 1.00 84.31 171 LEU A N 1
ATOM 1296 C CA . LEU A 1 171 ? -5.893 -5.691 19.462 1.00 84.31 171 LEU A CA 1
ATOM 1297 C C . LEU A 1 171 ? -5.508 -7.014 20.120 1.00 84.31 171 LEU A C 1
ATOM 1299 O O . LEU A 1 171 ? -4.358 -7.448 20.073 1.00 84.31 171 LEU A O 1
ATOM 1303 N N . ASN A 1 172 ? -6.484 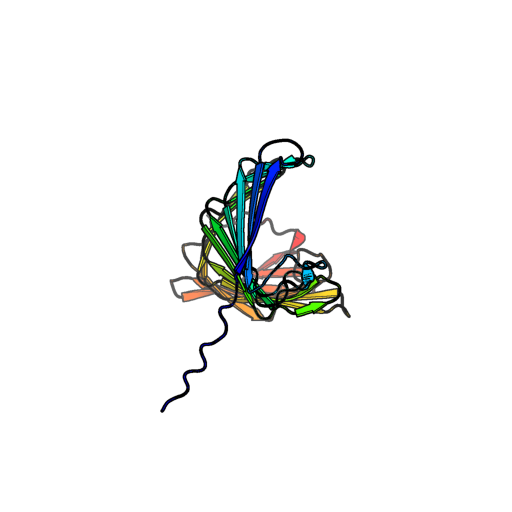-7.691 20.724 1.00 84.06 172 ASN A N 1
ATOM 1304 C CA . ASN A 1 172 ? -6.273 -9.022 21.285 1.00 84.06 172 ASN A CA 1
ATOM 1305 C C . ASN A 1 172 ? -6.404 -10.089 20.186 1.00 84.06 172 ASN A C 1
ATOM 1307 O O . ASN A 1 172 ? -7.386 -10.831 20.126 1.00 84.06 172 ASN A O 1
ATOM 1311 N N . GLY A 1 173 ? -5.408 -10.129 19.301 1.00 90.12 173 GLY A N 1
ATOM 1312 C CA . GLY A 1 173 ? -5.376 -10.995 18.126 1.00 90.12 173 GLY A CA 1
ATOM 1313 C C . GLY A 1 173 ? -6.007 -10.360 16.887 1.00 90.12 173 GLY A C 1
ATOM 1314 O O . GLY A 1 173 ? -6.121 -9.141 16.779 1.00 90.12 173 GLY A O 1
ATOM 1315 N N . TRP A 1 174 ? -6.397 -11.213 15.940 1.00 94.19 174 TRP A N 1
ATOM 1316 C CA . TRP A 1 174 ? -7.011 -10.792 14.684 1.00 94.19 174 TRP A CA 1
ATOM 1317 C C . TRP A 1 174 ? -8.421 -10.250 14.901 1.00 94.19 174 TRP A C 1
ATOM 1319 O O . TRP A 1 174 ? -9.247 -10.886 15.564 1.00 94.19 174 TRP A O 1
ATOM 1329 N N . VAL A 1 175 ? -8.700 -9.107 14.284 1.00 95.25 175 VAL A N 1
ATOM 1330 C CA . VAL A 1 175 ? -10.036 -8.525 14.187 1.00 95.25 175 VAL A CA 1
ATOM 1331 C C . VAL A 1 175 ? -10.424 -8.369 12.727 1.00 95.25 175 VAL A C 1
ATOM 1333 O O . VAL A 1 175 ? -9.588 -8.056 11.877 1.00 95.25 175 VAL A O 1
ATOM 1336 N N . ILE A 1 176 ? -11.706 -8.573 12.451 1.00 96.38 176 ILE A N 1
ATOM 1337 C CA . ILE A 1 176 ? -12.299 -8.274 11.153 1.00 96.38 176 ILE A CA 1
ATOM 1338 C C . ILE A 1 176 ? -12.656 -6.793 11.161 1.00 96.38 176 ILE A C 1
ATOM 1340 O O . ILE A 1 176 ? -13.508 -6.370 11.945 1.00 96.38 176 ILE A O 1
ATOM 1344 N N . LEU A 1 177 ? -12.016 -6.020 10.295 1.00 96.00 177 LEU A N 1
ATOM 1345 C CA . LEU A 1 177 ? -12.399 -4.652 9.983 1.00 96.00 177 LEU A CA 1
ATOM 1346 C C . LEU A 1 177 ? -13.384 -4.679 8.812 1.00 96.00 177 LEU A C 1
ATOM 1348 O O . LEU A 1 177 ? -13.193 -5.428 7.856 1.00 96.00 177 LEU A O 1
ATOM 1352 N N . ASN A 1 178 ? -14.452 -3.892 8.890 1.00 97.38 178 ASN A N 1
ATOM 1353 C CA . ASN A 1 178 ? -15.405 -3.716 7.802 1.00 97.38 178 ASN A CA 1
ATOM 1354 C C . ASN A 1 178 ? -16.000 -2.306 7.809 1.00 97.38 178 ASN A C 1
ATOM 1356 O O . ASN A 1 178 ? -16.437 -1.816 8.847 1.00 97.38 178 ASN A O 1
ATOM 1360 N N . THR A 1 179 ? -16.101 -1.681 6.645 1.00 97.75 179 THR A N 1
ATOM 1361 C CA . THR A 1 179 ? -16.821 -0.421 6.471 1.00 97.75 179 THR A CA 1
ATOM 1362 C C . THR A 1 179 ? -18.333 -0.643 6.464 1.00 97.75 179 THR A C 1
ATOM 1364 O O . THR A 1 179 ? -18.854 -1.458 5.703 1.00 97.75 179 THR A O 1
ATOM 1367 N N . ILE A 1 180 ? -19.040 0.093 7.321 1.00 97.50 180 ILE A N 1
ATOM 1368 C CA . ILE A 1 180 ? -20.507 0.183 7.337 1.00 97.50 180 ILE A CA 1
ATOM 1369 C C . ILE A 1 180 ? -20.948 1.340 6.435 1.00 97.50 180 ILE A C 1
ATOM 1371 O O . ILE A 1 180 ? -21.793 1.153 5.560 1.00 97.50 180 ILE A O 1
ATOM 1375 N N . GLU A 1 181 ? -20.330 2.511 6.611 1.00 97.50 181 GLU A N 1
ATOM 1376 C CA . GLU A 1 181 ? -20.495 3.680 5.745 1.00 97.50 181 GLU A CA 1
ATOM 1377 C C . GLU A 1 181 ? -19.124 4.165 5.259 1.00 97.50 181 GLU A C 1
ATOM 1379 O O . GLU A 1 181 ? -18.214 4.284 6.085 1.00 97.50 181 GLU A O 1
ATOM 1384 N N . PRO A 1 182 ? -18.952 4.485 3.961 1.00 96.69 182 PRO A N 1
ATOM 1385 C CA . PRO A 1 182 ? -17.658 4.885 3.420 1.00 96.69 182 PRO A CA 1
ATOM 1386 C C . PRO A 1 182 ? -16.988 6.000 4.225 1.00 96.69 182 PRO A C 1
ATOM 1388 O O . PRO A 1 182 ? -17.615 7.010 4.554 1.00 96.69 182 PRO A O 1
ATOM 1391 N N . VAL A 1 183 ? -15.698 5.821 4.506 1.00 96.25 183 VAL A N 1
ATOM 1392 C CA . VAL A 1 183 ? -14.871 6.793 5.224 1.00 96.25 183 VAL A CA 1
ATOM 1393 C C . VAL A 1 183 ? -14.437 7.879 4.258 1.00 96.25 183 VAL A C 1
ATOM 1395 O O . VAL A 1 183 ? -14.013 7.606 3.140 1.00 96.25 183 VAL A O 1
ATOM 1398 N N . VAL A 1 184 ? -14.574 9.133 4.667 1.00 95.25 184 VAL A N 1
ATOM 1399 C CA . VAL A 1 184 ? -14.476 10.273 3.761 1.00 95.25 184 VAL A CA 1
ATOM 1400 C C . VAL A 1 184 ? -13.531 11.307 4.311 1.00 95.25 184 VAL A C 1
ATOM 1402 O O . VAL A 1 184 ? -13.796 11.870 5.369 1.00 95.25 184 VAL A O 1
ATOM 1405 N N . THR A 1 185 ? -12.512 11.668 3.547 1.00 92.88 185 THR A N 1
ATOM 1406 C CA . THR A 1 185 ? -11.602 12.768 3.881 1.00 92.88 185 THR A CA 1
ATOM 1407 C C . THR A 1 185 ? -11.764 13.915 2.882 1.00 92.88 185 THR A C 1
ATOM 1409 O O . THR A 1 185 ? -12.182 13.722 1.735 1.00 92.88 185 THR A O 1
ATOM 1412 N N . GLN A 1 186 ? -11.480 15.142 3.326 1.00 88.19 186 GLN A N 1
ATOM 1413 C CA . GLN A 1 186 ? -11.430 16.317 2.453 1.00 88.19 186 GLN A CA 1
ATOM 1414 C C . GLN A 1 186 ? -9.994 16.805 2.287 1.00 88.19 186 GLN A C 1
ATOM 1416 O O . GLN A 1 186 ? -9.282 17.031 3.268 1.00 88.19 186 GLN A O 1
ATOM 1421 N N . GLY A 1 187 ? -9.596 17.032 1.037 1.00 80.50 187 GLY A N 1
ATOM 1422 C CA . GLY A 1 187 ? -8.257 17.477 0.674 1.00 80.50 187 GLY A CA 1
ATOM 1423 C C . GLY A 1 187 ? -7.183 16.513 1.174 1.00 80.50 187 GLY A C 1
ATOM 1424 O O . GLY A 1 187 ? -7.272 15.310 0.958 1.00 80.50 187 GLY A O 1
ATOM 1425 N N . GLN A 1 188 ? -6.177 17.066 1.850 1.00 68.50 188 GLN A N 1
ATOM 1426 C CA . GLN A 1 188 ? -5.085 16.322 2.488 1.00 68.50 188 GLN A CA 1
ATOM 1427 C C . GLN A 1 188 ? -5.261 16.246 4.013 1.00 68.50 188 GLN A C 1
ATOM 1429 O O . GLN A 1 188 ? -4.282 16.270 4.749 1.00 68.50 188 GLN A O 1
ATOM 1434 N N . SER A 1 189 ? -6.502 16.270 4.513 1.00 76.81 189 SER A N 1
ATOM 1435 C CA . SER A 1 189 ? -6.741 16.134 5.950 1.00 76.81 189 SER A CA 1
ATOM 1436 C C . SER A 1 189 ? -6.614 14.676 6.379 1.00 76.81 189 SER A C 1
ATOM 1438 O O . SER A 1 189 ? -7.277 13.810 5.811 1.00 76.81 189 SER A O 1
ATOM 1440 N N . ASP A 1 190 ? -5.835 14.446 7.436 1.00 74.19 190 ASP A N 1
ATOM 1441 C CA . ASP A 1 190 ? -5.687 13.130 8.069 1.00 74.19 190 ASP A CA 1
ATOM 1442 C C . ASP A 1 190 ? -6.972 12.669 8.777 1.00 74.19 190 ASP A C 1
ATOM 1444 O O . ASP A 1 190 ? -7.153 11.484 9.044 1.00 74.19 190 ASP A O 1
ATOM 1448 N N . CYS A 1 191 ? -7.888 13.599 9.071 1.00 87.25 191 CYS A N 1
ATOM 1449 C CA . CYS A 1 191 ? -9.108 13.314 9.810 1.00 87.25 191 CYS A CA 1
ATOM 1450 C C . CYS A 1 191 ? -10.307 13.073 8.890 1.00 87.25 191 CYS A C 1
ATOM 1452 O O . CYS A 1 191 ? -10.688 13.968 8.123 1.00 87.25 191 CYS A O 1
ATOM 1454 N N . PRO A 1 192 ? -10.975 11.910 9.003 1.00 91.38 192 PRO A N 1
ATOM 1455 C CA . PRO A 1 192 ? -12.224 11.691 8.304 1.00 91.38 192 PRO A CA 1
ATOM 1456 C C . PRO A 1 192 ? -13.308 12.676 8.742 1.00 91.38 192 PRO A C 1
ATOM 1458 O O . PRO A 1 192 ? -13.466 13.015 9.912 1.00 91.38 192 PRO A O 1
ATOM 1461 N N . THR A 1 193 ? -14.078 13.122 7.761 1.00 92.31 193 THR A N 1
ATOM 1462 C CA . THR A 1 193 ? -15.233 14.007 7.918 1.00 92.31 193 THR A CA 1
ATOM 1463 C C . THR A 1 193 ? -16.535 13.232 8.068 1.00 92.31 193 THR A C 1
ATOM 1465 O O . THR A 1 193 ? -17.453 13.729 8.702 1.00 92.31 193 THR A O 1
ATOM 1468 N N . THR A 1 194 ? -16.647 12.032 7.500 1.00 94.94 194 THR A N 1
ATOM 1469 C CA . THR A 1 194 ? -17.791 11.131 7.700 1.00 94.94 194 THR A CA 1
ATOM 1470 C C . THR A 1 194 ? -17.350 9.683 7.530 1.00 94.94 194 THR A C 1
ATOM 1472 O O . THR A 1 194 ? -16.330 9.431 6.887 1.00 94.94 194 THR A O 1
ATOM 1475 N N . GLY A 1 195 ? -18.150 8.748 8.028 1.00 96.44 195 GLY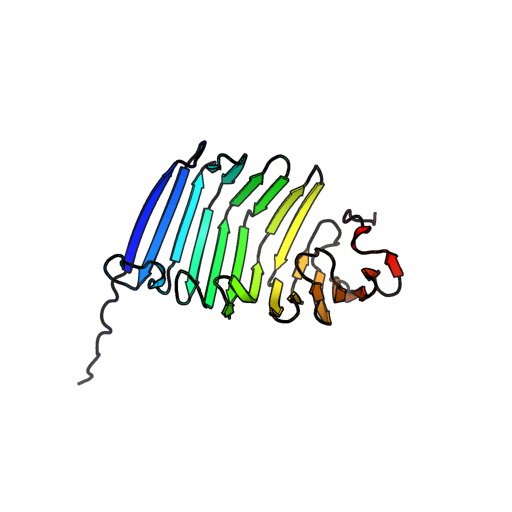 A N 1
ATOM 1476 C CA . GLY A 1 195 ? -18.016 7.318 7.761 1.00 96.44 195 GLY A CA 1
ATOM 1477 C C . GLY A 1 195 ? -18.196 6.488 9.019 1.00 96.44 195 GLY A C 1
ATOM 1478 O O . GLY A 1 195 ? -18.179 7.017 10.130 1.00 96.44 195 GLY A O 1
ATOM 1479 N N . GLU A 1 196 ? -18.336 5.184 8.837 1.00 97.31 196 GLU A N 1
ATOM 1480 C CA . GLU A 1 196 ? -18.496 4.240 9.934 1.00 97.31 196 GLU A CA 1
ATOM 1481 C C . GLU A 1 196 ? -17.727 2.954 9.626 1.00 97.31 196 GLU A C 1
ATOM 1483 O O . GLU A 1 196 ? -17.872 2.350 8.559 1.00 97.31 196 GLU A O 1
ATOM 1488 N N . LEU A 1 197 ? -16.898 2.539 10.578 1.00 96.44 197 LEU A N 1
ATOM 1489 C CA . LEU A 1 197 ? -16.132 1.300 10.552 1.00 96.44 197 LEU A CA 1
ATOM 1490 C C . LEU A 1 197 ? -16.612 0.379 11.667 1.00 96.44 197 LEU A C 1
ATOM 1492 O O . LEU A 1 197 ? -17.047 0.834 12.716 1.00 96.44 197 LEU A O 1
ATOM 1496 N N . SER A 1 198 ? -16.471 -0.920 11.461 1.00 96.12 198 SER A N 1
ATOM 1497 C CA . SER A 1 198 ? -16.788 -1.951 12.435 1.00 96.12 198 SER A CA 1
ATOM 1498 C C . SER A 1 198 ? -15.584 -2.856 12.638 1.00 96.12 198 SER A C 1
ATOM 1500 O O . SER A 1 198 ? -14.965 -3.289 11.667 1.00 96.12 198 SER A O 1
ATOM 1502 N N . PHE A 1 199 ? -15.271 -3.149 13.894 1.00 94.25 199 PHE A N 1
ATOM 1503 C CA . PHE A 1 199 ? -14.207 -4.047 14.317 1.00 94.25 199 PHE A CA 1
ATOM 1504 C C . PHE A 1 199 ? -14.840 -5.211 15.060 1.00 94.25 199 PHE A C 1
ATOM 1506 O O . PHE A 1 199 ? -15.437 -5.017 16.115 1.00 94.25 199 PHE A O 1
ATOM 1513 N N . THR A 1 200 ? -14.714 -6.420 14.523 1.00 95.25 200 THR A N 1
ATOM 1514 C CA . THR A 1 200 ? -15.240 -7.631 15.160 1.00 95.25 200 THR A CA 1
ATOM 1515 C C . THR A 1 200 ? -14.098 -8.533 15.604 1.00 95.25 200 THR A C 1
ATOM 1517 O O . THR A 1 200 ? -13.320 -9.014 14.779 1.00 95.25 200 THR A O 1
ATOM 1520 N N . GLY A 1 201 ? -13.997 -8.757 16.913 1.00 92.81 201 GLY A N 1
ATOM 1521 C CA . GLY A 1 201 ? -13.025 -9.667 17.509 1.00 92.81 201 GLY A CA 1
ATOM 1522 C C . GLY A 1 201 ? -13.359 -11.139 17.262 1.00 92.81 201 GLY A C 1
ATOM 1523 O O . GLY A 1 201 ? -14.467 -11.502 16.863 1.00 92.81 201 GLY A O 1
ATOM 1524 N N . ALA A 1 202 ? -12.400 -12.021 17.548 1.00 87.88 202 ALA A N 1
ATOM 1525 C CA . ALA A 1 202 ? -12.577 -13.470 17.408 1.00 87.88 202 ALA A CA 1
ATOM 1526 C C . ALA A 1 202 ? -13.670 -14.061 18.326 1.00 87.88 202 ALA A C 1
ATOM 1528 O O . ALA A 1 202 ? -14.185 -15.148 18.064 1.00 87.88 202 ALA A O 1
ATOM 1529 N N . ASP A 1 203 ? -14.025 -13.359 19.403 1.00 89.06 203 ASP A N 1
ATOM 1530 C CA . ASP A 1 203 ? -15.130 -13.690 20.307 1.00 89.06 203 ASP A CA 1
ATOM 1531 C C . ASP A 1 203 ? -16.508 -13.246 19.778 1.00 89.06 203 ASP A C 1
ATOM 1533 O O . ASP A 1 203 ? -17.533 -13.550 20.393 1.00 89.06 203 ASP A O 1
ATOM 1537 N N . GLY A 1 204 ? -16.543 -12.571 18.624 1.00 89.81 204 GLY A N 1
ATOM 1538 C CA . GLY A 1 204 ? -17.747 -12.031 18.003 1.00 89.81 204 GLY A CA 1
ATOM 1539 C C . GLY A 1 204 ? -18.226 -10.719 18.621 1.00 89.81 204 GLY A C 1
ATOM 1540 O O . GLY A 1 204 ? -19.314 -10.265 18.271 1.00 89.81 204 GLY A O 1
ATOM 1541 N N . VAL A 1 205 ? -17.457 -10.118 19.535 1.00 90.75 205 VAL A N 1
ATOM 1542 C CA . VAL A 1 205 ? -17.742 -8.768 20.026 1.00 90.75 205 VAL A CA 1
ATOM 1543 C C . VAL A 1 205 ? -17.405 -7.778 18.922 1.00 90.75 205 VAL A C 1
ATOM 1545 O O . VAL A 1 205 ? -16.311 -7.807 18.357 1.00 90.75 205 VAL A O 1
ATOM 1548 N N . THR A 1 206 ? -18.362 -6.908 18.625 1.00 93.12 206 THR A N 1
ATOM 1549 C CA . THR A 1 206 ? -18.240 -5.869 17.608 1.00 93.12 206 THR A CA 1
ATOM 1550 C C . THR A 1 206 ? -18.210 -4.503 18.278 1.00 93.12 206 THR A C 1
ATOM 1552 O O . THR A 1 206 ? -19.024 -4.247 19.162 1.00 93.12 206 THR A O 1
ATOM 1555 N N . MET A 1 207 ? -17.292 -3.648 17.836 1.00 92.62 207 MET A N 1
ATOM 1556 C CA . MET A 1 207 ? -17.241 -2.225 18.165 1.00 92.62 207 MET A CA 1
ATOM 1557 C C . MET A 1 207 ? -17.328 -1.422 16.874 1.00 92.62 207 MET A C 1
ATOM 1559 O O . MET A 1 207 ? -16.685 -1.783 15.884 1.00 92.62 207 MET A O 1
ATOM 1563 N N . ASN A 1 208 ? -18.070 -0.324 16.887 1.00 95.06 208 ASN A N 1
ATOM 1564 C CA . ASN A 1 208 ? -18.178 0.568 15.743 1.00 95.06 208 ASN A CA 1
ATOM 1565 C C . ASN A 1 208 ? -17.433 1.876 16.004 1.00 95.06 208 ASN A C 1
ATOM 1567 O O . ASN A 1 208 ? -17.515 2.448 17.084 1.00 95.06 208 ASN A O 1
ATOM 1571 N N . ILE A 1 209 ? -16.719 2.370 14.999 1.00 94.44 209 ILE A N 1
ATOM 1572 C CA . ILE A 1 209 ? -16.110 3.696 15.010 1.00 94.44 209 ILE A CA 1
ATOM 1573 C C . ILE A 1 209 ? -16.878 4.568 14.031 1.00 94.44 209 ILE A C 1
ATOM 1575 O O . ILE A 1 209 ? -16.894 4.279 12.836 1.00 94.44 209 ILE A O 1
ATOM 1579 N N . THR A 1 210 ? -17.478 5.646 14.527 1.00 96.62 210 THR A N 1
ATOM 1580 C CA . THR A 1 210 ? -18.201 6.615 13.697 1.00 96.62 210 THR A CA 1
ATOM 1581 C C . THR A 1 210 ? -17.426 7.921 13.614 1.00 96.62 210 THR A C 1
ATOM 1583 O O . THR A 1 210 ? -17.106 8.534 14.633 1.00 96.62 210 THR A O 1
ATOM 1586 N N . PHE A 1 211 ? -17.177 8.383 12.392 1.00 95.25 211 PHE A N 1
ATOM 1587 C CA . PHE A 1 211 ? -16.631 9.704 12.107 1.00 95.25 211 PHE A CA 1
ATOM 1588 C C . PHE A 1 211 ? -17.780 10.658 11.803 1.00 95.25 211 PHE A C 1
ATOM 1590 O O . PHE A 1 211 ? -18.528 10.469 10.841 1.00 95.25 211 PHE A O 1
ATOM 1597 N N . ALA A 1 212 ? -17.934 11.694 12.619 1.00 93.00 212 ALA A N 1
ATOM 1598 C CA . ALA A 1 212 ? -19.011 12.657 12.468 1.00 93.00 212 ALA A CA 1
ATOM 1599 C C . ALA A 1 212 ? -18.562 13.912 11.708 1.00 93.00 212 ALA A C 1
ATOM 1601 O O . ALA A 1 212 ? -17.435 14.386 11.836 1.00 93.00 212 ALA A O 1
ATOM 1602 N N . SER A 1 213 ? -19.499 14.539 10.989 1.00 90.69 213 SER A N 1
ATOM 1603 C CA . SER A 1 213 ? -19.252 15.748 10.181 1.00 90.69 213 SER A CA 1
ATOM 1604 C C . SER A 1 213 ? -18.802 16.979 10.966 1.00 90.69 213 SER A C 1
ATOM 1606 O O . SER A 1 213 ? -18.388 17.971 10.372 1.00 90.69 213 SER A O 1
ATOM 1608 N N . ASN A 1 214 ? -18.920 16.953 12.292 1.00 89.00 214 ASN A N 1
ATOM 1609 C CA . ASN A 1 214 ? -18.383 17.977 13.187 1.00 89.00 214 ASN A CA 1
ATOM 1610 C C . ASN A 1 214 ? -16.919 17.710 13.598 1.00 89.00 214 ASN A C 1
ATOM 1612 O O . ASN A 1 214 ? -16.396 18.454 14.423 1.00 89.00 214 ASN A O 1
ATOM 1616 N N . GLY A 1 215 ? -16.277 16.675 13.044 1.00 88.00 215 GLY A N 1
ATOM 1617 C CA . GLY A 1 215 ? -14.897 16.281 13.329 1.00 88.00 215 GLY A CA 1
ATOM 1618 C C . GLY A 1 215 ? -14.730 15.384 14.558 1.00 88.00 215 GLY A C 1
ATOM 1619 O O . GLY A 1 215 ? -13.595 15.059 14.898 1.00 88.00 215 GLY A O 1
ATOM 1620 N N . HIS A 1 216 ? -15.821 15.000 15.230 1.00 92.94 216 HIS A N 1
ATOM 1621 C CA . HIS A 1 216 ? -15.769 14.081 16.367 1.00 92.94 216 HIS A CA 1
ATOM 1622 C C . HIS A 1 216 ? -15.662 12.622 15.921 1.00 92.94 216 HIS A C 1
ATOM 1624 O O . HIS A 1 216 ? -16.175 12.247 14.862 1.00 92.94 216 HIS A O 1
ATOM 1630 N N . VAL A 1 217 ? -15.043 11.803 16.769 1.00 93.38 217 VAL A N 1
ATOM 1631 C CA . VAL A 1 217 ? -14.987 10.347 16.618 1.00 93.38 217 VAL A CA 1
ATOM 1632 C C . VAL A 1 217 ? -15.711 9.700 17.784 1.00 93.38 217 VAL A C 1
ATOM 1634 O O . VAL A 1 217 ? -15.478 10.045 18.942 1.00 93.38 217 VAL A O 1
ATOM 1637 N N . PHE A 1 218 ? -16.569 8.742 17.467 1.00 93.12 218 PHE A N 1
ATOM 1638 C CA . PHE A 1 218 ? -17.310 7.968 18.449 1.00 93.12 218 PHE A CA 1
ATOM 1639 C C . PHE A 1 218 ? -16.867 6.512 18.394 1.00 93.12 218 PHE A C 1
ATOM 1641 O O . PHE A 1 218 ? -16.710 5.971 17.299 1.00 93.12 218 PHE A O 1
ATOM 1648 N N . LEU A 1 219 ? -16.687 5.892 19.558 1.00 92.31 219 LEU A N 1
ATOM 1649 C CA . LEU A 1 219 ? -16.574 4.443 19.706 1.00 92.31 219 LEU A CA 1
ATOM 1650 C C . LEU A 1 219 ? -17.891 3.938 20.296 1.00 92.31 219 LEU A C 1
ATOM 1652 O O . LEU A 1 219 ? -18.216 4.237 21.443 1.00 92.31 219 LEU A O 1
ATOM 1656 N N . ASP A 1 220 ? -18.666 3.225 19.486 1.00 91.50 220 ASP A N 1
ATOM 1657 C CA . ASP A 1 220 ? -20.082 2.949 19.711 1.00 91.50 220 ASP A CA 1
ATOM 1658 C C . ASP A 1 220 ? -20.854 4.252 20.009 1.00 91.50 220 ASP A C 1
ATOM 1660 O O . ASP A 1 220 ? -21.060 5.068 19.111 1.00 91.50 220 ASP A O 1
ATOM 1664 N N . ASP A 1 221 ? -21.227 4.482 21.271 1.00 90.25 221 ASP A N 1
ATOM 1665 C CA . ASP A 1 221 ? -21.941 5.680 21.734 1.00 90.25 221 ASP A CA 1
ATOM 1666 C C . ASP A 1 221 ? -21.045 6.654 22.537 1.00 90.25 221 ASP A C 1
ATOM 1668 O O . ASP A 1 221 ? -21.523 7.682 23.031 1.00 90.25 221 ASP A O 1
ATOM 1672 N N . GLU A 1 222 ? -19.757 6.340 22.718 1.00 92.81 222 GLU A N 1
ATOM 1673 C CA . GLU A 1 222 ? -18.813 7.156 23.489 1.00 92.81 222 GLU A CA 1
ATOM 1674 C C . GLU A 1 222 ? -18.090 8.171 22.597 1.00 92.81 222 GLU A C 1
ATOM 1676 O O . GLU A 1 222 ? -17.397 7.804 21.652 1.00 92.81 222 GLU A O 1
ATOM 1681 N N . ASP A 1 223 ? -18.229 9.460 22.919 1.00 92.88 223 ASP A N 1
ATOM 1682 C CA . ASP A 1 223 ? -17.509 10.553 22.255 1.00 92.88 223 ASP A CA 1
ATOM 1683 C C . ASP A 1 223 ? -16.047 10.586 22.721 1.00 92.88 223 ASP A C 1
ATOM 1685 O O . ASP A 1 223 ? -15.758 10.966 23.860 1.00 92.88 223 ASP A O 1
ATOM 1689 N N . LEU A 1 224 ? -15.127 10.212 21.831 1.00 90.25 224 LEU A N 1
ATOM 1690 C CA . LEU A 1 224 ? -13.686 10.249 22.089 1.00 90.25 224 LEU A CA 1
ATOM 1691 C C . LEU A 1 224 ? -13.093 11.658 21.915 1.00 90.25 224 LEU A C 1
ATOM 1693 O O . LEU A 1 224 ? -11.933 11.887 22.261 1.00 90.25 224 LEU A O 1
ATOM 1697 N N . GLY A 1 225 ? -13.878 12.608 21.401 1.00 90.44 225 GLY A N 1
ATOM 1698 C CA . GLY A 1 225 ? -13.467 13.974 21.104 1.00 90.44 225 GLY A CA 1
ATOM 1699 C C . GLY A 1 225 ? -13.187 14.209 19.621 1.00 90.44 225 GLY A C 1
ATOM 1700 O O . GLY A 1 225 ? -13.591 13.443 18.744 1.00 90.44 225 GLY A O 1
ATOM 1701 N N . LEU A 1 226 ? -12.508 15.320 19.332 1.00 91.12 226 LEU A N 1
ATOM 1702 C CA . LEU A 1 226 ? -12.120 15.679 17.971 1.00 91.12 226 LEU A CA 1
ATOM 1703 C C . LEU A 1 226 ? -11.041 14.726 17.461 1.00 91.12 226 LEU A C 1
ATOM 1705 O O . LEU A 1 226 ? -10.074 14.456 18.165 1.00 91.12 226 LEU A O 1
ATOM 1709 N N . CYS A 1 227 ? -11.158 14.295 16.206 1.00 88.25 227 CYS A N 1
ATOM 1710 C CA . CYS A 1 227 ? -10.187 13.409 15.566 1.00 88.25 227 CYS A CA 1
ATOM 1711 C C . CYS A 1 227 ? -8.736 13.917 15.680 1.00 88.25 227 CYS A C 1
ATOM 1713 O O . CYS A 1 227 ? -7.822 13.130 15.898 1.00 88.25 227 CYS A O 1
ATOM 1715 N N . THR A 1 228 ? -8.524 15.234 15.612 1.00 86.50 228 THR A N 1
ATOM 1716 C CA . THR A 1 228 ? -7.193 15.857 15.728 1.00 86.50 228 THR A CA 1
ATOM 1717 C C . THR A 1 228 ? -6.576 15.755 17.120 1.00 86.50 228 THR A C 1
ATOM 1719 O O . THR A 1 228 ? -5.372 15.954 17.268 1.00 86.50 228 THR A O 1
ATOM 1722 N N . ASP A 1 229 ? -7.397 15.488 18.134 1.00 84.31 229 ASP A N 1
ATOM 1723 C CA . ASP A 1 229 ? -7.006 15.493 19.542 1.00 84.31 229 ASP A CA 1
ATOM 1724 C C . ASP A 1 229 ? -6.864 14.065 20.097 1.00 84.31 229 ASP A C 1
ATOM 1726 O O . ASP A 1 229 ? -6.365 13.877 21.211 1.00 84.31 229 ASP A O 1
ATOM 1730 N N . ILE A 1 230 ? -7.285 13.050 19.331 1.00 76.62 230 ILE A N 1
ATOM 1731 C CA . ILE A 1 230 ? -7.180 11.646 19.723 1.00 76.62 230 ILE A CA 1
ATOM 1732 C C . ILE A 1 230 ? -5.720 11.220 19.623 1.00 76.62 230 ILE A C 1
ATOM 1734 O O . ILE A 1 230 ? -5.134 11.116 18.547 1.00 76.62 230 ILE A O 1
ATOM 1738 N N . ASN A 1 231 ? -5.125 10.949 20.781 1.00 66.25 231 ASN A N 1
ATOM 1739 C CA . ASN A 1 231 ? -3.794 10.376 20.849 1.00 66.25 231 ASN A CA 1
ATOM 1740 C C . ASN A 1 231 ? -3.875 8.894 20.451 1.00 66.25 231 ASN A C 1
ATOM 1742 O O . ASN A 1 231 ? -4.504 8.103 21.150 1.00 66.25 231 ASN A O 1
ATOM 1746 N N . ALA A 1 232 ? -3.227 8.518 19.348 1.00 60.09 232 ALA A N 1
ATOM 1747 C CA . ALA A 1 232 ? -3.248 7.167 18.774 1.00 60.09 232 ALA A CA 1
ATOM 1748 C C . ALA A 1 232 ? -2.530 6.089 19.621 1.00 60.09 232 ALA A C 1
ATOM 1750 O O . ALA A 1 232 ? -2.339 4.961 19.169 1.00 60.09 232 ALA A O 1
ATOM 1751 N N . SER A 1 233 ? -2.119 6.405 20.851 1.00 57.16 233 SER A N 1
ATOM 1752 C CA . SER A 1 233 ? -1.519 5.436 21.769 1.00 57.16 233 SER A CA 1
ATOM 1753 C C . SER A 1 233 ? -2.613 4.611 22.452 1.00 57.16 233 SER A C 1
ATOM 1755 O O . SER A 1 233 ? -3.527 5.186 23.033 1.00 57.16 233 SER A O 1
ATOM 1757 N N . CYS A 1 234 ? -2.516 3.272 22.377 1.00 60.16 234 CYS A N 1
ATOM 1758 C CA . CYS A 1 234 ? -3.506 2.322 22.907 1.00 60.16 234 CYS A CA 1
ATOM 1759 C C . CYS A 1 234 ? -4.034 2.762 24.290 1.00 60.16 234 CYS A C 1
ATOM 1761 O O . CYS A 1 234 ? -3.305 2.637 25.278 1.00 60.16 234 CYS A O 1
ATOM 1763 N N . PRO A 1 235 ? -5.280 3.257 24.404 1.00 48.81 235 PRO A N 1
ATOM 1764 C CA . PRO A 1 235 ? -5.747 3.863 25.649 1.00 48.81 235 PRO A CA 1
ATOM 1765 C C . PRO A 1 235 ? -6.165 2.843 26.723 1.00 48.81 235 PRO A C 1
ATOM 1767 O O . PRO A 1 235 ? -6.740 3.233 27.736 1.00 48.81 235 PRO A O 1
ATOM 1770 N N . ILE A 1 236 ? -5.893 1.544 26.541 1.00 40.38 236 ILE A N 1
ATOM 1771 C CA . ILE A 1 236 ? -6.476 0.486 27.375 1.00 40.38 236 ILE A CA 1
ATOM 1772 C C . ILE A 1 236 ? -5.412 -0.548 27.776 1.00 40.38 236 ILE A C 1
ATOM 1774 O O . ILE A 1 236 ? -4.950 -1.331 26.949 1.00 40.38 236 ILE A O 1
ATOM 1778 N N . ASN A 1 237 ? -5.055 -0.535 29.065 1.00 34.28 237 ASN A N 1
ATOM 1779 C CA . ASN A 1 237 ? -4.513 -1.667 29.829 1.00 34.28 237 ASN A CA 1
ATOM 1780 C C . ASN A 1 237 ? -5.551 -2.067 30.879 1.00 34.28 237 ASN A C 1
ATOM 1782 O O . ASN A 1 237 ? -6.061 -1.142 31.555 1.00 34.28 237 ASN A O 1
#

Secondary structure (DSSP, 8-state):
-----PPP-PPEEEEEEEEE-SSEEEEEEEEEEESSSPPSSGGG-BS-EEEEEEEEEE-TTS-EEEEEEEEEEEEETTEEEEEEEEEEEEEEEETTEEEEEEEEEEEEEEEEEETTEEEEEEEEEEEEEEEEETTEEEEEEEEEEEEEEEEETTTTEEEEEEEEEEE-TTSSS-EEEEEEEEEEEETT-SS-SEEEEEEEETTS-EEEEEE-TTSEEEETTEEEEEGGG---S----

Radius of gyration: 21.53 Å; chains: 1; bounding box: 48×51×71 Å

pLDDT: mean 90.45, std 12.38, range [34.28, 98.31]